Protein 3SNO (pdb70)

CATH classification: 3.30.470.10 (+1 more: 3.20.10.10)

Radius of gyration: 19.48 Å; Cα contacts (8 Å, |Δi|>4): 514; chains: 1; bounding box: 46×49×43 Å

Nearest PDB structures (foldseek):
  3sno-assembly1_A-2  TM=1.004E+00  e=2.080E-54  Corynebacterium glutamicum ATCC 13032
  6q1r-assembly2_C  TM=9.146E-01  e=1.295E-23  Mycobacterium tuberculosis H37Rv
  6q1s-assembly1_A  TM=9.094E-01  e=4.886E-23  Mycobacterium tuberculosis H37Rv
  6q1q-assembly1_B  TM=9.130E-01  e=1.008E-22  Mycobacterium tuberculosis H37Rv
  6q1q-assembly1_A  TM=9.086E-01  e=1.363E-22  Mycobacterium tuberculosis H37Rv

Structure (mmCIF, N/CA/C/O backbone):
data_3SNO
#
_entry.id   3SNO
#
_cell.length_a   139.899
_cell.length_b   52.586
_cell.length_c   37.350
_cell.angle_alpha   90.000
_cell.angle_beta   98.920
_cell.angle_gamma   90.000
#
_symmetry.space_group_name_H-M   'C 1 2 1'
#
loop_
_entity.id
_entity.type
_entity.pdbx_description
1 polymer 'Hypothetical aminotransferase'
2 non-polymer 1,2-ETHANEDIOL
3 water water
#
loop_
_atom_site.group_PDB
_atom_site.id
_atom_site.type_symbol
_atom_site.label_atom_id
_atom_site.label_alt_id
_atom_site.label_comp_id
_atom_site.label_asym_id
_atom_site.label_entity_id
_atom_site.label_seq_id
_atom_site.pdbx_PDB_ins_code
_atom_site.Cartn_x
_atom_site.Cartn_y
_atom_site.Cartn_z
_atom_site.occupancy
_atom_site.B_iso_or_equiv
_atom_site.auth_seq_id
_atom_site.auth_comp_id
_atom_site.auth_asym_id
_atom_site.auth_atom_id
_atom_site.pdbx_PDB_model_num
ATOM 1 N N . ALA A 1 11 ? 53.798 53.618 -17.690 1.00 66.71 10 ALA A N 1
ATOM 2 C CA . ALA A 1 11 ? 54.429 52.865 -16.609 1.00 65.03 10 ALA A CA 1
ATOM 3 C C . ALA A 1 11 ? 54.077 53.477 -15.231 1.00 66.78 10 ALA A C 1
ATOM 4 O O . ALA A 1 11 ? 54.486 54.609 -14.945 1.00 67.46 10 ALA A O 1
ATOM 6 N N . PRO A 1 12 ? 53.302 52.754 -14.380 1.00 60.23 11 PRO A N 1
ATOM 7 C CA . PRO A 1 12 ? 52.928 53.309 -13.058 1.00 58.15 11 PRO A CA 1
ATOM 8 C C . PRO A 1 12 ? 54.119 53.487 -12.115 1.00 55.78 11 PRO A C 1
ATOM 9 O O . PRO A 1 12 ? 55.097 52.751 -12.230 1.00 55.68 11 PRO A O 1
ATOM 13 N N . THR A 1 13 ? 54.042 54.471 -11.197 1.00 47.49 12 THR A N 1
ATOM 14 C CA . THR A 1 13 ? 55.108 54.727 -10.226 1.00 44.68 12 THR A CA 1
ATOM 15 C C . THR A 1 13 ? 54.936 53.753 -9.032 1.00 40.26 12 THR A C 1
ATOM 16 O O . THR A 1 13 ? 53.860 53.711 -8.429 1.00 37.04 12 THR A O 1
ATOM 20 N N . PRO A 1 14 ? 55.972 52.981 -8.658 1.00 34.28 13 PRO A N 1
ATOM 21 C CA . PRO A 1 14 ? 55.821 52.099 -7.489 1.00 31.45 13 PRO A CA 1
ATOM 22 C C . PRO A 1 14 ? 55.581 52.883 -6.207 1.00 30.50 13 PRO A C 1
ATOM 23 O O . PRO A 1 14 ? 56.044 54.018 -6.055 1.00 29.69 13 PRO A O 1
ATOM 27 N N . VAL A 1 15 ? 54.839 52.280 -5.277 1.00 23.01 14 VAL A N 1
ATOM 28 C CA . VAL A 1 15 ? 54.625 52.935 -4.008 1.00 21.10 14 VAL A CA 1
ATOM 29 C C . VAL A 1 15 ? 55.452 52.171 -2.987 1.00 24.26 14 VAL A C 1
ATOM 30 O O . VAL A 1 15 ? 55.351 50.940 -2.917 1.00 22.06 14 VAL A O 1
ATOM 34 N N . ILE A 1 16 ? 56.304 52.879 -2.240 1.00 23.08 15 ILE A N 1
ATOM 35 C CA . ILE A 1 16 ? 57.153 52.223 -1.249 1.00 22.66 15 ILE A CA 1
ATOM 36 C C . ILE A 1 16 ? 56.972 52.868 0.107 1.00 26.65 15 ILE A C 1
ATOM 37 O O . ILE A 1 16 ? 57.057 54.095 0.231 1.00 26.69 15 ILE A O 1
ATOM 42 N N . LEU A 1 17 ? 56.738 52.037 1.133 1.00 21.49 16 LEU A N 1
ATOM 43 C CA A LEU A 1 17 ? 56.622 52.527 2.495 0.50 21.47 16 LEU A CA 1
ATOM 44 C CA B LEU A 1 17 ? 56.599 52.509 2.507 0.50 21.69 16 LEU A CA 1
ATOM 45 C C . LEU A 1 17 ? 57.581 51.807 3.414 1.00 25.49 16 LEU A C 1
ATOM 46 O O . LEU A 1 17 ? 57.741 50.588 3.307 1.00 25.19 16 LEU A O 1
ATOM 55 N N . ILE A 1 18 ? 58.191 52.557 4.338 1.00 22.90 17 ILE A N 1
ATOM 56 C CA . ILE A 1 18 ? 59.091 51.987 5.345 1.00 22.98 17 ILE A CA 1
ATOM 57 C C . ILE A 1 18 ? 58.244 51.730 6.560 1.00 26.18 17 ILE A C 1
ATOM 58 O O . ILE A 1 18 ? 57.483 52.601 6.976 1.00 25.78 17 ILE A O 1
ATOM 63 N N . VAL A 1 19 ? 58.338 50.518 7.112 1.00 23.24 18 VAL A N 1
ATOM 64 C CA . VAL A 1 19 ? 57.578 50.119 8.290 1.00 23.82 18 VAL A CA 1
ATOM 65 C C . VAL A 1 19 ? 58.569 49.904 9.408 1.00 30.20 18 VAL A C 1
ATOM 66 O O . VAL A 1 19 ? 59.229 48.847 9.435 1.00 30.08 18 VAL A O 1
ATOM 70 N N . GLU A 1 20 ? 58.667 50.871 10.340 1.00 28.89 19 GLU A N 1
ATOM 71 C CA . GLU A 1 20 ? 59.605 50.714 11.450 1.00 29.80 19 GLU A CA 1
ATOM 72 C C . GLU A 1 20 ? 59.140 49.638 12.452 1.00 31.62 19 GLU A C 1
ATOM 73 O O . GLU A 1 20 ? 57.938 49.528 12.734 1.00 30.48 19 GLU A O 1
ATOM 79 N N . PRO A 1 21 ? 60.087 48.855 13.017 1.00 28.19 20 PRO A N 1
ATOM 80 C CA . PRO A 1 21 ? 59.696 47.828 13.996 1.00 28.90 20 PRO A CA 1
ATOM 81 C C . PRO A 1 21 ? 59.330 48.455 15.342 1.00 34.86 20 PRO A C 1
ATOM 82 O O . PRO A 1 21 ? 59.546 49.658 15.526 1.00 34.91 20 PRO A O 1
ATOM 86 N N . TYR A 1 22 ? 58.796 47.636 16.273 1.00 32.76 21 TYR A N 1
ATOM 87 C CA . TYR A 1 22 ? 58.451 48.001 17.657 1.00 34.61 21 TYR A CA 1
ATOM 88 C C . TYR A 1 22 ? 57.519 49.233 17.739 1.00 41.74 21 TYR A C 1
ATOM 89 O O . TYR A 1 22 ? 57.686 50.092 18.612 1.00 42.33 21 TYR A O 1
ATOM 98 N N . GLY A 1 23 ? 56.545 49.292 16.834 1.00 40.26 22 GLY A N 1
ATOM 99 C CA . GLY A 1 23 ? 55.547 50.359 16.795 1.00 41.38 22 GLY A CA 1
ATOM 100 C C . GLY A 1 23 ? 56.044 51.717 16.344 1.00 45.97 22 GLY A C 1
ATOM 101 O O . GLY A 1 23 ? 55.424 52.735 16.659 1.00 46.96 22 GLY A O 1
ATOM 102 N N . GLY A 1 24 ? 57.143 51.733 15.591 1.00 41.21 23 GLY A N 1
ATOM 103 C CA . GLY A 1 24 ? 57.728 52.956 15.056 1.00 40.72 23 GLY A CA 1
ATOM 104 C C . GLY A 1 24 ? 56.914 53.602 13.945 1.00 43.26 23 GLY A C 1
ATOM 105 O O . GLY A 1 24 ? 55.755 53.240 13.705 1.00 42.00 23 GLY A O 1
ATOM 106 N N . SER A 1 25 ? 57.540 54.552 13.241 1.00 40.00 24 SER A N 1
ATOM 107 C CA . SER A 1 25 ? 56.911 55.330 12.172 1.00 38.88 24 SER A CA 1
ATOM 108 C C . SER A 1 25 ? 56.707 54.555 10.871 1.00 37.89 24 SER A C 1
ATOM 109 O O . SER A 1 25 ? 57.452 53.623 10.560 1.00 36.64 24 SER A O 1
ATOM 112 N N . ILE A 1 26 ? 55.710 54.992 10.098 1.00 31.76 25 ILE A N 1
ATOM 113 C CA . ILE A 1 26 ? 55.437 54.520 8.749 1.00 29.45 25 ILE A CA 1
ATOM 114 C C . ILE A 1 26 ? 55.777 55.713 7.877 1.00 34.71 25 ILE A C 1
ATOM 115 O O . ILE A 1 26 ? 55.160 56.773 8.047 1.00 35.72 25 ILE A O 1
ATOM 120 N N . ARG A 1 27 ? 56.775 55.556 6.986 1.00 32.48 26 ARG A N 1
ATOM 121 C CA A ARG A 1 27 ? 57.264 56.652 6.137 0.50 32.86 26 ARG A CA 1
ATOM 122 C CA B ARG A 1 27 ? 57.285 56.645 6.141 0.50 32.90 26 ARG A CA 1
ATOM 123 C C . ARG A 1 27 ? 57.207 56.298 4.669 1.00 35.35 26 ARG A C 1
ATOM 124 O O . ARG A 1 27 ? 57.446 55.152 4.305 1.00 33.28 26 ARG A O 1
ATOM 139 N N . GLN A 1 28 ? 56.921 57.296 3.818 1.00 33.20 27 GLN A N 1
ATOM 140 C CA . GLN A 1 28 ? 56.904 57.085 2.371 1.00 33.00 27 GLN A CA 1
ATOM 141 C C . GLN A 1 28 ? 58.358 57.143 1.906 1.00 33.72 27 GLN A C 1
ATOM 142 O O . GLN A 1 28 ? 59.137 57.917 2.447 1.00 34.36 27 GLN A O 1
ATOM 148 N N . GLN A 1 29 ? 58.737 56.287 0.965 1.00 27.92 28 GLN A N 1
ATOM 149 C CA . GLN A 1 29 ? 60.075 56.236 0.379 1.00 26.54 28 GLN A CA 1
ATOM 150 C C . GLN A 1 29 ? 59.994 56.649 -1.073 1.00 31.51 28 GLN A C 1
ATOM 151 O O . GLN A 1 29 ? 59.182 56.100 -1.824 1.00 30.41 28 GLN A O 1
ATOM 157 N N . ASN A 1 30 ? 60.909 57.538 -1.494 1.00 29.40 29 ASN A N 1
ATOM 158 C CA . ASN A 1 30 ? 60.980 57.924 -2.898 1.00 30.21 29 ASN A CA 1
ATOM 159 C C . ASN A 1 30 ? 61.609 56.740 -3.662 1.00 32.01 29 ASN A C 1
ATOM 160 O O . ASN A 1 30 ? 62.733 56.367 -3.307 1.00 30.26 29 ASN A O 1
ATOM 165 N N . PRO A 1 31 ? 60.932 56.124 -4.674 1.00 30.88 30 PRO A N 1
ATOM 166 C CA . PRO A 1 31 ? 61.536 54.962 -5.367 1.00 30.63 30 PRO A CA 1
ATOM 167 C C . PRO A 1 31 ? 62.819 55.304 -6.135 1.00 33.62 30 PRO A C 1
ATOM 168 O O . PRO A 1 31 ? 63.608 54.394 -6.420 1.00 33.72 30 PRO A O 1
ATOM 172 N N . ASN A 1 32 ? 63.035 56.595 -6.433 1.00 31.14 31 ASN A N 1
ATOM 173 C CA . ASN A 1 32 ? 64.203 57.089 -7.183 1.00 32.67 31 ASN A CA 1
ATOM 174 C C . ASN A 1 32 ? 65.386 57.472 -6.283 1.00 33.96 31 ASN A C 1
ATOM 175 O O . ASN A 1 32 ? 66.393 57.988 -6.785 1.00 33.64 31 ASN A O 1
ATOM 180 N N . LEU A 1 33 ? 65.260 57.259 -4.966 1.00 30.26 32 LEU A N 1
ATOM 181 C CA . LEU A 1 33 ? 66.360 57.512 -4.024 1.00 30.04 32 LEU A CA 1
ATOM 182 C C . LEU A 1 33 ? 66.771 56.209 -3.335 1.00 28.57 32 LEU A C 1
ATOM 183 O O . LEU A 1 33 ? 65.928 55.318 -3.168 1.00 26.26 32 LEU A O 1
ATOM 188 N N . PRO A 1 34 ? 68.053 56.044 -2.943 1.00 25.04 33 PRO A N 1
ATOM 189 C CA . PRO A 1 34 ? 68.443 54.799 -2.257 1.00 23.75 33 PRO A CA 1
ATOM 190 C C . PRO A 1 34 ? 67.740 54.697 -0.903 1.00 25.97 33 PRO A C 1
ATOM 191 O O . PRO A 1 34 ? 67.379 55.712 -0.310 1.00 26.90 33 PRO A O 1
ATOM 203 N N . VAL A 1 36 ? 68.392 51.357 1.344 1.00 20.25 35 VAL A N 1
ATOM 204 C CA . VAL A 1 36 ? 69.015 50.396 2.263 1.00 20.91 35 VAL A CA 1
ATOM 205 C C . VAL A 1 36 ? 70.488 50.726 2.500 1.00 24.44 35 VAL A C 1
ATOM 206 O O . VAL A 1 36 ? 71.228 51.053 1.571 1.00 22.93 35 VAL A O 1
ATOM 210 N N . PHE A 1 37 ? 70.916 50.630 3.783 1.00 22.19 36 PHE A N 1
ATOM 211 C CA . PHE A 1 37 ? 72.291 50.933 4.155 1.00 23.90 36 PHE A CA 1
ATOM 212 C C . PHE A 1 37 ? 73.251 49.741 3.954 1.00 24.76 36 PHE A C 1
ATOM 213 O O . PHE A 1 37 ? 72.833 48.589 3.974 1.00 23.58 36 PHE A O 1
ATOM 221 N N . TRP A 1 38 ? 74.557 50.037 3.796 1.00 24.53 37 TRP A N 1
ATOM 222 C CA . TRP A 1 38 ? 75.579 49.033 3.522 1.00 25.27 37 TRP A CA 1
ATOM 223 C C . TRP A 1 38 ? 75.595 47.866 4.530 1.00 27.83 37 TRP A C 1
ATOM 224 O O . TRP A 1 38 ? 75.961 46.736 4.166 1.00 27.57 37 TRP A O 1
ATOM 235 N N . ASP A 1 39 ? 75.285 48.148 5.817 1.00 24.29 38 ASP A N 1
ATOM 236 C CA . ASP A 1 39 ? 75.396 47.112 6.846 1.00 25.61 38 ASP A CA 1
ATOM 237 C C . ASP A 1 39 ? 74.081 46.415 7.192 1.00 27.61 38 ASP A C 1
ATOM 238 O O . ASP A 1 39 ? 74.011 45.724 8.224 1.00 27.61 38 ASP A O 1
ATOM 243 N N . ASP A 1 40 ? 73.060 46.528 6.316 1.00 22.35 39 ASP A N 1
ATOM 244 C CA . ASP A 1 40 ? 71.793 45.859 6.551 1.00 21.51 39 ASP A CA 1
ATOM 245 C C . ASP A 1 40 ? 71.959 44.354 6.311 1.00 27.39 39 ASP A C 1
ATOM 246 O O . ASP A 1 40 ? 72.636 43.957 5.359 1.00 27.43 39 ASP A O 1
ATOM 251 N N . ALA A 1 41 ? 71.338 43.530 7.156 1.00 25.70 40 ALA A N 1
ATOM 252 C CA . ALA A 1 41 ? 71.335 42.076 7.019 1.00 27.55 40 ALA A CA 1
ATOM 253 C C . ALA A 1 41 ? 70.854 41.672 5.597 1.00 32.10 40 ALA A C 1
ATOM 254 O O . ALA A 1 41 ? 71.305 40.656 5.069 1.00 32.92 40 ALA A O 1
ATOM 256 N N . ALA A 1 42 ? 70.001 42.509 4.957 1.00 28.40 41 ALA A N 1
ATOM 257 C CA . ALA A 1 42 ? 69.516 42.220 3.599 1.00 28.91 41 ALA A CA 1
ATOM 258 C C . ALA A 1 42 ? 70.655 42.187 2.552 1.00 33.98 41 ALA A C 1
ATOM 259 O O . ALA A 1 42 ? 70.518 41.506 1.539 1.00 37.43 41 ALA A O 1
ATOM 261 N N . LEU A 1 43 ? 71.770 42.853 2.823 1.00 29.76 42 LEU A N 1
ATOM 262 C CA . LEU A 1 43 ? 72.940 42.967 1.936 1.00 30.52 42 LEU A CA 1
ATOM 263 C C . LEU A 1 43 ? 74.143 42.164 2.366 1.00 38.95 42 LEU A C 1
ATOM 264 O O . LEU A 1 43 ? 75.081 41.996 1.572 1.00 40.10 42 LEU A O 1
ATOM 269 N N . THR A 1 44 ? 74.174 41.743 3.635 1.00 35.14 43 THR A N 1
ATOM 270 C CA . THR A 1 44 ? 75.335 41.065 4.198 1.00 35.96 43 THR A CA 1
ATOM 271 C C . THR A 1 44 ? 75.085 39.582 4.504 1.00 43.03 43 THR A C 1
ATOM 272 O O . THR A 1 44 ? 75.705 39.039 5.423 1.00 43.67 43 THR A O 1
ATOM 276 N N . ARG A 1 45 ? 74.185 38.929 3.742 1.00 42.22 44 ARG A N 1
ATOM 277 C CA . ARG A 1 45 ? 73.832 37.507 3.867 1.00 43.21 44 ARG A CA 1
ATOM 278 C C . ARG A 1 45 ? 73.237 37.200 5.266 1.00 46.50 44 ARG A C 1
ATOM 279 O O . ARG A 1 45 ? 73.401 36.100 5.799 1.00 47.87 44 ARG A O 1
ATOM 287 N N . GLY A 1 46 ? 72.506 38.169 5.812 1.00 40.66 45 GLY A N 1
ATOM 288 C CA . GLY A 1 46 ? 71.805 38.025 7.081 1.00 39.65 45 GLY A CA 1
ATOM 289 C C . GLY A 1 46 ? 70.361 37.576 6.907 1.00 40.23 45 GLY A C 1
ATOM 290 O O . GLY A 1 46 ? 69.877 37.350 5.784 1.00 39.02 45 GLY A O 1
ATOM 291 N N . ASP A 1 47 ? 69.652 37.438 8.026 1.00 34.49 46 ASP A N 1
ATOM 292 C CA . ASP A 1 47 ? 68.274 36.963 7.988 1.00 33.31 46 ASP A CA 1
ATOM 293 C C . ASP A 1 47 ? 67.284 38.010 7.468 1.00 32.52 46 ASP A C 1
ATOM 294 O O . ASP A 1 47 ? 67.345 39.180 7.846 1.00 29.82 46 ASP A O 1
ATOM 299 N N . GLY A 1 48 ? 66.433 37.558 6.555 1.00 28.85 47 GLY A N 1
ATOM 300 C CA . GLY A 1 48 ? 65.342 38.329 5.961 1.00 26.81 47 GLY A CA 1
ATOM 301 C C . GLY A 1 48 ? 64.194 37.441 5.523 1.00 27.86 47 GLY A C 1
ATOM 302 O O . GLY A 1 48 ? 64.391 36.267 5.207 1.00 28.31 47 GLY A O 1
ATOM 303 N N . ILE A 1 49 ? 62.968 37.975 5.548 1.00 22.64 48 ILE A N 1
ATOM 304 C CA . ILE A 1 49 ? 61.779 37.236 5.123 1.00 21.66 48 ILE A CA 1
ATOM 305 C C . ILE A 1 49 ? 60.950 38.132 4.198 1.00 25.23 48 ILE A C 1
ATOM 306 O O . ILE A 1 49 ? 61.132 39.354 4.167 1.00 22.51 48 ILE A O 1
ATOM 311 N N . PHE A 1 50 ? 60.017 37.517 3.468 1.00 22.92 49 PHE A N 1
ATOM 312 C CA . PHE A 1 50 ? 59.121 38.289 2.631 1.00 24.18 49 PHE A CA 1
ATOM 313 C C . PHE A 1 50 ? 57.786 37.580 2.547 1.00 23.20 49 PHE A C 1
ATOM 314 O O . PHE A 1 50 ? 57.697 36.367 2.757 1.00 22.91 49 PHE A O 1
ATOM 322 N N . GLU A 1 51 ? 56.763 38.349 2.226 1.00 19.87 50 GLU A N 1
ATOM 323 C CA . GLU A 1 51 ? 55.405 37.833 2.008 1.00 19.93 50 GLU A CA 1
ATOM 324 C C . GLU A 1 51 ? 54.801 38.666 0.884 1.00 21.54 50 GLU A C 1
ATOM 325 O O . GLU A 1 51 ? 54.938 39.887 0.909 1.00 21.70 50 GLU A O 1
ATOM 331 N N . THR A 1 52 ? 54.199 38.011 -0.132 1.00 18.76 51 THR A N 1
ATOM 332 C CA . THR A 1 52 ? 53.637 38.733 -1.281 1.00 17.83 51 THR A CA 1
ATOM 333 C C . THR A 1 52 ? 52.100 38.561 -1.330 1.00 22.71 51 THR A C 1
ATOM 334 O O . THR A 1 52 ? 51.565 37.445 -1.155 1.00 23.02 51 THR A O 1
ATOM 338 N N . LEU A 1 53 ? 51.411 39.694 -1.523 1.00 20.32 52 LEU A N 1
ATOM 339 C CA . LEU A 1 53 ? 49.943 39.781 -1.487 1.00 20.62 52 LEU A CA 1
ATOM 340 C C . LEU A 1 53 ? 49.435 40.429 -2.753 1.00 23.08 52 LEU A C 1
ATOM 341 O O . LEU A 1 53 ? 50.090 41.342 -3.308 1.00 20.74 52 LEU A O 1
ATOM 346 N N . LEU A 1 54 ? 48.210 40.043 -3.149 1.00 18.21 53 LEU A N 1
ATOM 347 C CA . LEU A 1 54 ? 47.521 40.693 -4.258 1.00 18.73 53 LEU A CA 1
ATOM 348 C C . LEU A 1 54 ? 46.723 41.878 -3.726 1.00 21.59 53 LEU A C 1
ATOM 349 O O . LEU A 1 54 ? 46.100 41.789 -2.667 1.00 21.94 53 LEU A O 1
ATOM 354 N N . ILE A 1 55 ? 46.726 42.961 -4.492 1.00 18.68 54 ILE A N 1
ATOM 355 C CA A ILE A 1 55 ? 45.961 44.179 -4.227 0.50 19.70 54 ILE A CA 1
ATOM 356 C CA B ILE A 1 55 ? 45.930 44.152 -4.199 0.50 18.65 54 ILE A CA 1
ATOM 357 C C . ILE A 1 55 ? 44.894 44.304 -5.285 1.00 24.39 54 ILE A C 1
ATOM 358 O O . ILE A 1 55 ? 45.225 44.289 -6.478 1.00 22.58 54 ILE A O 1
ATOM 367 N N . ARG A 1 56 ? 43.623 44.465 -4.863 1.00 21.67 55 ARG A N 1
ATOM 368 C CA . ARG A 1 56 ? 42.560 44.660 -5.839 1.00 23.63 55 ARG A CA 1
ATOM 369 C C . ARG A 1 56 ? 41.471 45.507 -5.213 1.00 27.52 55 ARG A C 1
ATOM 370 O O . ARG A 1 56 ? 41.176 45.315 -4.036 1.00 26.34 55 ARG A O 1
ATOM 378 N N . ASP A 1 57 ? 40.921 46.462 -5.994 1.00 27.62 56 ASP A N 1
ATOM 379 C CA A ASP A 1 57 ? 39.759 47.259 -5.594 0.50 28.68 56 ASP A CA 1
ATOM 380 C CA B ASP A 1 57 ? 39.790 47.308 -5.626 0.50 28.43 56 ASP A CA 1
ATOM 381 C C . ASP A 1 57 ? 39.834 47.781 -4.138 1.00 30.45 56 ASP A C 1
ATOM 382 O O . ASP A 1 57 ? 38.917 47.529 -3.337 1.00 30.17 56 ASP A O 1
ATOM 391 N N . GLY A 1 58 ? 40.904 48.482 -3.802 1.00 24.44 57 GLY A N 1
ATOM 392 C CA . GLY A 1 58 ? 41.110 49.100 -2.493 1.00 23.96 57 GLY A CA 1
ATOM 393 C C . GLY A 1 58 ? 41.476 48.251 -1.299 1.00 25.04 57 GLY A C 1
ATOM 394 O O . GLY A 1 58 ? 41.500 48.777 -0.185 1.00 25.56 57 GLY A O 1
ATOM 395 N N . HIS A 1 59 ? 41.867 46.988 -1.505 1.00 21.91 58 HIS A N 1
ATOM 396 C CA . HIS A 1 59 ? 42.269 46.136 -0.374 1.00 20.67 58 HIS A CA 1
ATOM 397 C C . HIS A 1 59 ? 43.343 45.129 -0.727 1.00 23.95 58 HIS A C 1
ATOM 398 O O . HIS A 1 59 ? 43.490 44.759 -1.893 1.00 22.94 58 HIS A O 1
ATOM 405 N N . ALA A 1 60 ? 44.019 44.645 0.307 1.00 21.83 59 ALA A N 1
ATOM 406 C CA . ALA A 1 60 ? 44.978 43.544 0.228 1.00 22.30 59 ALA A CA 1
ATOM 407 C C . ALA A 1 60 ? 44.164 42.257 0.346 1.00 26.53 59 ALA A C 1
ATOM 408 O O . ALA A 1 60 ? 43.346 42.151 1.252 1.00 28.69 59 ALA A O 1
ATOM 410 N N . CYS A 1 61 ? 44.335 41.304 -0.577 1.00 21.82 60 CYS A N 1
ATOM 411 C CA . CYS A 1 61 ? 43.586 40.040 -0.562 1.00 20.96 60 CYS A CA 1
ATOM 412 C C . CYS A 1 61 ? 44.168 38.993 0.383 1.00 21.54 60 CYS A C 1
ATOM 413 O O . CYS A 1 61 ? 45.387 38.827 0.453 1.00 19.16 60 CYS A O 1
ATOM 416 N N . ASN A 1 62 ? 43.263 38.229 1.078 1.00 21.64 61 ASN A N 1
ATOM 417 C CA . ASN A 1 62 ? 43.668 37.114 1.968 1.00 21.27 61 ASN A CA 1
ATOM 418 C C . ASN A 1 62 ? 44.723 37.601 2.986 1.00 22.77 61 ASN A C 1
ATOM 419 O O . ASN A 1 62 ? 45.680 36.875 3.278 1.00 21.92 61 ASN A O 1
ATOM 424 N N . VAL A 1 63 ? 44.553 38.846 3.473 1.00 22.72 62 VAL A N 1
ATOM 425 C CA A VAL A 1 63 ? 45.545 39.514 4.323 0.50 20.55 62 VAL A CA 1
ATOM 426 C CA B VAL A 1 63 ? 45.533 39.515 4.371 0.50 22.63 62 VAL A CA 1
ATOM 427 C C . VAL A 1 63 ? 45.769 38.746 5.649 1.00 26.25 62 VAL A C 1
ATOM 428 O O . VAL A 1 63 ? 46.922 38.639 6.078 1.00 23.59 62 VAL A O 1
ATOM 435 N N . ARG A 1 64 ? 44.693 38.228 6.279 1.00 24.51 63 ARG A N 1
ATOM 436 C CA . ARG A 1 64 ? 44.885 37.513 7.540 1.00 24.63 63 ARG A CA 1
ATOM 437 C C . ARG A 1 64 ? 45.815 36.315 7.362 1.00 26.64 63 ARG A C 1
ATOM 438 O O . ARG A 1 64 ? 46.743 36.182 8.150 1.00 25.42 63 ARG A O 1
ATOM 446 N N . ARG A 1 65 ? 45.616 35.473 6.326 1.00 22.07 64 ARG A N 1
ATOM 447 C CA . ARG A 1 65 ? 46.472 34.296 6.138 1.00 20.88 64 ARG A CA 1
ATOM 448 C C . ARG A 1 65 ? 47.903 34.720 5.795 1.00 23.01 64 ARG A C 1
ATOM 449 O O . ARG A 1 65 ? 48.848 34.098 6.271 1.00 22.48 64 ARG A O 1
ATOM 457 N N . HIS A 1 66 ? 48.060 35.781 4.983 1.00 20.96 65 HIS A N 1
ATOM 458 C CA . HIS A 1 66 ? 49.414 36.291 4.646 1.00 19.79 65 HIS A CA 1
ATOM 459 C C . HIS A 1 66 ? 50.110 36.811 5.914 1.00 22.89 65 HIS A C 1
ATOM 460 O O . HIS A 1 66 ? 51.293 36.545 6.122 1.00 21.39 65 HIS A O 1
ATOM 467 N N . GLY A 1 67 ? 49.355 37.504 6.758 1.00 21.75 66 GLY A N 1
ATOM 468 C CA . GLY A 1 67 ? 49.834 38.007 8.042 1.00 22.13 66 GLY A CA 1
ATOM 469 C C . GLY A 1 67 ? 50.363 36.909 8.947 1.00 24.79 66 GLY A C 1
ATOM 470 O O . GLY A 1 67 ? 51.456 37.036 9.518 1.00 24.74 66 GLY A O 1
ATOM 471 N N . GLU A 1 68 ? 49.581 35.805 9.078 1.00 23.55 67 GLU A N 1
ATOM 472 C CA A GLU A 1 68 ? 49.955 34.620 9.872 0.50 23.06 67 GLU A CA 1
ATOM 473 C CA B GLU A 1 68 ? 49.999 34.678 9.913 0.50 23.82 67 GLU A CA 1
ATOM 474 C C . GLU A 1 68 ? 51.247 34.012 9.348 1.00 26.59 67 GLU A C 1
ATOM 475 O O . GLU A 1 68 ? 52.140 33.656 10.122 1.00 25.53 67 GLU A O 1
ATOM 486 N N . ARG A 1 69 ? 51.346 33.865 8.012 1.00 22.49 68 ARG A N 1
ATOM 487 C CA . ARG A 1 69 ? 52.542 33.263 7.411 1.00 22.73 68 ARG A CA 1
ATOM 488 C C . ARG A 1 69 ? 53.792 34.142 7.617 1.00 25.07 68 ARG A C 1
ATOM 489 O O . ARG A 1 69 ? 54.890 33.632 7.889 1.00 25.49 68 ARG A O 1
ATOM 497 N N . PHE A 1 70 ? 53.627 35.468 7.488 1.00 21.32 69 PHE A N 1
ATOM 498 C CA . PHE A 1 70 ? 54.739 36.419 7.684 1.00 20.74 69 PHE A CA 1
ATOM 499 C C . PHE A 1 70 ? 55.242 36.287 9.145 1.00 23.04 69 PHE A C 1
ATOM 500 O O . PHE A 1 70 ? 56.450 36.232 9.367 1.00 22.66 69 PHE A O 1
ATOM 508 N N . LYS A 1 71 ? 54.311 36.184 10.120 1.00 22.87 70 LYS A N 1
ATOM 509 C CA A LYS A 1 71 ? 54.699 36.009 11.529 0.50 23.79 70 LYS A CA 1
ATOM 510 C CA B LYS A 1 71 ? 54.681 35.988 11.536 0.50 24.07 70 LYS A CA 1
ATOM 511 C C . LYS A 1 71 ? 55.440 34.685 11.730 1.00 27.91 70 LYS A C 1
ATOM 512 O O . LYS A 1 71 ? 56.407 34.650 12.473 1.00 27.50 70 LYS A O 1
ATOM 523 N N . ALA A 1 72 ? 54.968 33.585 11.082 1.00 24.34 71 ALA A N 1
ATOM 524 C CA . ALA A 1 72 ? 55.599 32.256 11.182 1.00 24.71 71 ALA A CA 1
ATOM 525 C C . ALA A 1 72 ? 57.015 32.294 10.603 1.00 27.13 71 ALA A C 1
ATOM 526 O O . ALA A 1 72 ? 57.924 31.699 11.169 1.00 28.38 71 ALA A O 1
ATOM 528 N N . SER A 1 73 ? 57.207 33.022 9.475 1.00 24.33 72 SER A N 1
ATOM 529 C CA . SER A 1 73 ? 58.519 33.163 8.844 1.00 25.41 72 SER A CA 1
ATOM 530 C C . SER A 1 73 ? 59.483 33.903 9.775 1.00 28.81 72 SER A C 1
ATOM 531 O O . SER A 1 73 ? 60.642 33.496 9.926 1.00 28.67 72 SER A O 1
ATOM 534 N N . ALA A 1 74 ? 58.991 34.979 10.424 1.00 23.38 73 ALA A N 1
ATOM 535 C CA . ALA A 1 74 ? 59.797 35.764 11.353 1.00 24.63 73 ALA A CA 1
ATOM 536 C C . ALA A 1 74 ? 60.204 34.919 12.581 1.00 28.42 73 ALA A C 1
ATOM 537 O O . ALA A 1 74 ? 61.371 34.956 12.994 1.00 27.75 73 ALA A O 1
ATOM 539 N N . ALA A 1 75 ? 59.269 34.081 13.084 1.00 26.06 74 ALA A N 1
ATOM 540 C CA . ALA A 1 75 ? 59.564 33.234 14.242 1.00 27.84 74 ALA A CA 1
ATOM 541 C C . ALA A 1 75 ? 60.616 32.190 13.899 1.00 32.98 74 ALA A C 1
ATOM 542 O O . ALA A 1 75 ? 61.509 31.964 14.707 1.00 33.18 74 ALA A O 1
ATOM 544 N N . LEU A 1 76 ? 60.542 31.608 12.673 1.00 30.17 75 LEU A N 1
ATOM 545 C CA . LEU A 1 76 ? 61.504 30.590 12.212 1.00 33.23 75 LEU A CA 1
ATOM 546 C C . LEU A 1 76 ? 62.946 31.127 12.211 1.00 36.95 75 LEU A C 1
ATOM 547 O O . LEU A 1 76 ? 63.854 30.429 12.666 1.00 37.19 75 LEU A O 1
ATOM 552 N N . LEU A 1 77 ? 63.142 32.377 11.758 1.00 33.82 76 LEU A N 1
ATOM 553 C CA . LEU A 1 77 ? 64.476 32.978 11.673 1.00 34.70 76 LEU A CA 1
ATOM 554 C C . LEU A 1 77 ? 64.891 33.729 12.934 1.00 37.19 76 LEU A C 1
ATOM 555 O O . LEU A 1 77 ? 65.999 34.269 12.983 1.00 38.38 76 LEU A O 1
ATOM 560 N N . GLY A 1 78 ? 64.018 33.764 13.941 1.00 31.50 77 GLY A N 1
ATOM 561 C CA . GLY A 1 78 ? 64.340 34.474 15.172 1.00 32.44 77 GLY A CA 1
ATOM 562 C C . GLY A 1 78 ? 64.360 35.980 14.987 1.00 34.17 77 GLY A C 1
ATOM 563 O O . GLY A 1 78 ? 65.138 36.675 15.642 1.00 35.45 77 GLY A O 1
ATOM 564 N N . LEU A 1 79 ? 63.531 36.486 14.062 1.00 29.43 78 LEU A N 1
ATOM 565 C CA . LEU A 1 79 ? 63.390 37.915 13.817 1.00 27.58 78 LEU A CA 1
ATOM 566 C C . LEU A 1 79 ? 62.339 38.491 14.789 1.00 31.61 78 LEU A C 1
ATOM 567 O O . LEU A 1 79 ? 61.465 37.748 15.253 1.00 32.44 78 LEU A O 1
ATOM 572 N N . PRO A 1 80 ? 62.402 39.800 15.097 1.00 29.35 79 PRO A N 1
ATOM 573 C CA . PRO A 1 80 ? 61.381 40.410 15.974 1.00 29.86 79 PRO A CA 1
ATOM 574 C C . PRO A 1 80 ? 59.986 40.209 15.399 1.00 31.74 79 PRO A C 1
ATOM 575 O O . PRO A 1 80 ? 59.768 40.371 14.184 1.00 28.87 79 PRO A O 1
ATOM 579 N N . GLU A 1 81 ? 59.059 39.778 16.250 1.00 30.27 80 GLU A N 1
ATOM 580 C CA . GLU A 1 81 ? 57.699 39.507 15.792 1.00 29.42 80 GLU A CA 1
ATOM 581 C C . GLU A 1 81 ? 57.074 40.737 15.094 1.00 30.78 80 GLU A C 1
ATOM 582 O O . GLU A 1 81 ? 56.970 41.784 15.723 1.00 30.19 80 GLU A O 1
ATOM 588 N N . PRO A 1 82 ? 56.678 40.637 13.801 1.00 27.26 81 PRO A N 1
ATOM 589 C CA . PRO A 1 82 ? 56.035 41.796 13.160 1.00 26.25 81 PRO A CA 1
ATOM 590 C C . PRO A 1 82 ? 54.701 42.131 13.805 1.00 29.20 81 PRO A C 1
ATOM 591 O O . PRO A 1 82 ? 53.901 41.232 14.111 1.00 30.15 81 PRO A O 1
ATOM 595 N N . ILE A 1 83 ? 54.455 43.439 14.007 1.00 25.13 82 ILE A N 1
ATOM 596 C CA . ILE A 1 83 ? 53.180 43.937 14.563 1.00 24.85 82 ILE A CA 1
ATOM 597 C C . ILE A 1 83 ? 52.253 44.082 13.363 1.00 27.77 82 ILE A C 1
ATOM 598 O O . ILE A 1 83 ? 52.412 45.007 12.568 1.00 26.96 82 ILE A O 1
ATOM 603 N N . LEU A 1 84 ? 51.352 43.106 13.177 1.00 26.30 83 LEU A N 1
ATOM 604 C CA . LEU A 1 84 ? 50.503 43.020 11.982 1.00 27.05 83 LEU A CA 1
ATOM 605 C C . LEU A 1 84 ? 49.616 44.239 11.772 1.00 30.10 83 LEU A C 1
ATOM 606 O O . LEU A 1 84 ? 49.413 44.634 10.618 1.00 28.07 83 LEU A O 1
ATOM 611 N N . GLU A 1 85 ? 49.159 44.887 12.857 1.00 30.51 84 GLU A N 1
ATOM 612 C CA . GLU A 1 85 ? 48.336 46.111 12.744 1.00 31.79 84 GLU A CA 1
ATOM 613 C C . GLU A 1 85 ? 49.115 47.187 11.990 1.00 33.03 84 GLU A C 1
ATOM 614 O O . GLU A 1 85 ? 48.539 47.842 11.127 1.00 31.98 84 GLU A O 1
ATOM 620 N N . ASP A 1 86 ? 50.439 47.317 12.263 1.00 27.60 85 ASP A N 1
ATOM 621 C CA . ASP A 1 86 ? 51.303 48.304 11.618 1.00 25.66 85 ASP A CA 1
ATOM 622 C C . ASP A 1 86 ? 51.533 47.946 10.161 1.00 27.35 85 ASP A C 1
ATOM 623 O O . ASP A 1 86 ? 51.401 48.805 9.306 1.00 28.45 85 ASP A O 1
ATOM 628 N N . TRP A 1 87 ? 51.824 46.661 9.866 1.00 23.63 86 TRP A N 1
ATOM 629 C CA . TRP A 1 87 ? 52.020 46.218 8.483 1.00 21.97 86 TRP A CA 1
ATOM 630 C C . TRP A 1 87 ? 50.745 46.392 7.643 1.00 23.68 86 TRP A C 1
ATOM 631 O O . TRP A 1 87 ? 50.836 46.852 6.479 1.00 24.33 86 TRP A O 1
ATOM 642 N N . GLU A 1 88 ? 49.574 46.043 8.216 1.00 22.59 87 GLU A N 1
ATOM 643 C CA . GLU A 1 88 ? 48.277 46.133 7.508 1.00 21.78 87 GLU A CA 1
ATOM 644 C C . GLU A 1 88 ? 47.868 47.614 7.306 1.00 25.01 87 GLU A C 1
ATOM 645 O O . GLU A 1 88 ? 47.390 47.971 6.217 1.00 24.15 87 GLU A O 1
ATOM 651 N N . LYS A 1 89 ? 48.126 48.462 8.310 1.00 24.97 88 LYS A N 1
ATOM 652 C CA A LYS A 1 89 ? 47.868 49.906 8.224 0.50 25.39 88 LYS A CA 1
ATOM 653 C CA B LYS A 1 89 ? 47.855 49.899 8.216 0.50 25.43 88 LYS A CA 1
ATOM 654 C C . LYS A 1 89 ? 48.757 50.518 7.134 1.00 26.60 88 LYS A C 1
ATOM 655 O O . LYS A 1 89 ? 48.266 51.266 6.298 1.00 25.26 88 LYS A O 1
ATOM 666 N N . ALA A 1 90 ? 50.072 50.174 7.115 1.00 23.67 89 ALA A N 1
ATOM 667 C CA . ALA A 1 90 ? 50.967 50.694 6.096 1.00 21.45 89 ALA A CA 1
ATOM 668 C C . ALA A 1 90 ? 50.542 50.200 4.722 1.00 24.26 89 ALA A C 1
ATOM 669 O O . ALA A 1 90 ? 50.519 50.978 3.781 1.00 24.33 89 ALA A O 1
ATOM 671 N N . THR A 1 91 ? 50.129 48.933 4.622 1.00 20.70 90 THR A N 1
ATOM 672 C CA . THR A 1 91 ? 49.671 48.392 3.332 1.00 20.76 90 THR A CA 1
ATOM 673 C C . THR A 1 91 ? 48.467 49.219 2.843 1.00 21.71 90 THR A C 1
ATOM 674 O O . THR A 1 91 ? 48.421 49.606 1.660 1.00 22.55 90 THR A O 1
ATOM 678 N N . GLN A 1 92 ? 47.495 49.452 3.747 1.00 20.37 91 GLN A N 1
ATOM 679 C CA . GLN A 1 92 ? 46.291 50.209 3.359 1.00 23.04 91 GLN A CA 1
ATOM 680 C C . GLN A 1 92 ? 46.661 51.650 2.925 1.00 26.26 91 GLN A C 1
ATOM 6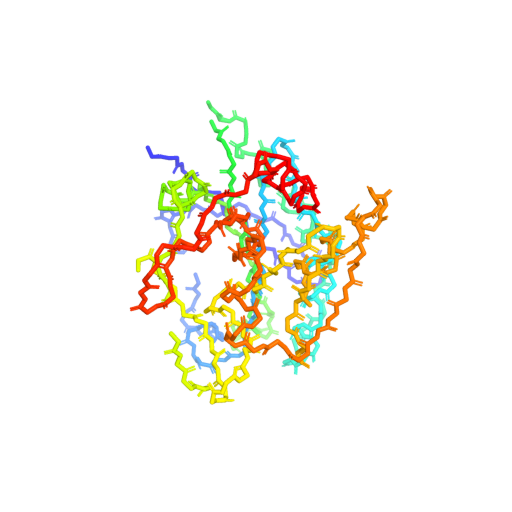81 O O . GLN A 1 92 ? 46.119 52.141 1.922 1.00 27.03 91 GLN A O 1
ATOM 695 N N . GLY A 1 94 ? 49.468 52.551 1.544 1.00 23.72 93 GLY A N 1
ATOM 696 C CA . GLY A 1 94 ? 50.076 52.320 0.237 1.00 22.81 93 GLY A CA 1
ATOM 697 C C . GLY A 1 94 ? 49.048 52.085 -0.850 1.00 25.61 93 GLY A C 1
ATOM 698 O O . GLY A 1 94 ? 49.146 52.661 -1.943 1.00 25.19 93 GLY A O 1
ATOM 699 N N . ILE A 1 95 ? 47.997 51.279 -0.534 1.00 22.55 94 ILE A N 1
ATOM 700 C CA . ILE A 1 95 ? 46.909 50.996 -1.462 1.00 21.68 94 ILE A CA 1
ATOM 701 C C . ILE A 1 95 ? 46.185 52.305 -1.832 1.00 24.54 94 ILE A C 1
ATOM 702 O O . ILE A 1 95 ? 45.866 52.549 -3.008 1.00 25.87 94 ILE A O 1
ATOM 707 N N . GLU A 1 96 ? 45.896 53.131 -0.814 1.00 24.42 95 GLU A N 1
ATOM 708 C CA . GLU A 1 96 ? 45.146 54.380 -1.011 1.00 26.96 95 GLU A CA 1
ATOM 709 C C . GLU A 1 96 ? 45.955 55.324 -1.876 1.00 28.67 95 GLU A C 1
ATOM 710 O O . GLU A 1 96 ? 45.355 55.956 -2.737 1.00 28.65 95 GLU A O 1
ATOM 716 N N . SER A 1 97 ? 47.297 55.370 -1.694 1.00 26.92 96 SER A N 1
ATOM 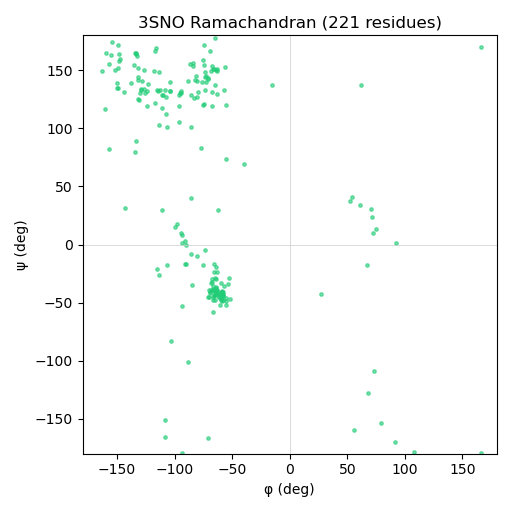717 C CA A SER A 1 97 ? 48.171 56.197 -2.517 0.50 26.46 96 SER A CA 1
ATOM 718 C CA B SER A 1 97 ? 48.177 56.192 -2.520 0.50 26.56 96 SER A CA 1
ATOM 719 C C . SER A 1 97 ? 48.168 55.671 -3.951 1.00 29.98 96 SER A C 1
ATOM 720 O O . SER A 1 97 ? 48.010 56.462 -4.875 1.00 31.89 96 SER A O 1
ATOM 725 N N . TRP A 1 98 ? 48.297 54.323 -4.128 1.00 26.69 97 TRP A N 1
ATOM 726 C CA . TRP A 1 98 ? 48.264 53.637 -5.440 1.00 27.05 97 TRP A CA 1
ATOM 727 C C . TRP A 1 98 ? 46.984 53.958 -6.228 1.00 31.14 97 TRP A C 1
ATOM 728 O O . TRP A 1 98 ? 47.059 54.337 -7.404 1.00 31.06 97 TRP A O 1
ATOM 739 N N . TYR A 1 99 ? 45.806 53.782 -5.606 1.00 27.09 98 TYR A N 1
ATOM 740 C CA . TYR A 1 99 ? 44.562 54.043 -6.331 1.00 27.81 98 TYR A CA 1
ATOM 741 C C . TYR A 1 99 ? 44.170 55.540 -6.402 1.00 35.70 98 TYR A C 1
ATOM 742 O O . TYR A 1 99 ? 43.237 55.865 -7.145 1.00 38.51 98 TYR A O 1
ATOM 751 N N . SER A 1 100 ? 44.849 56.437 -5.663 1.00 34.10 99 SER A N 1
ATOM 752 C CA . SER A 1 100 ? 44.529 57.889 -5.723 1.00 38.16 99 SER A CA 1
ATOM 753 C C . SER A 1 100 ? 45.013 58.520 -7.043 1.00 50.78 99 SER A C 1
ATOM 754 O O . SER A 1 100 ? 44.747 59.703 -7.309 1.00 52.13 99 SER A O 1
ATOM 757 N N . HIS A 1 101 ? 45.711 57.701 -7.853 1.00 51.66 100 HIS A N 1
ATOM 758 C CA A HIS A 1 101 ? 46.254 58.155 -9.121 0.50 52.88 100 HIS A CA 1
ATOM 759 C CA B HIS A 1 101 ? 46.371 57.987 -9.131 0.50 53.09 100 HIS A CA 1
ATOM 760 C C . HIS A 1 101 ? 45.516 57.525 -10.316 1.00 59.23 100 HIS A C 1
ATOM 761 O O . HIS A 1 101 ? 44.912 56.448 -10.202 1.00 58.69 100 HIS A O 1
ATOM 774 N N . PRO A 1 102 ? 45.463 58.249 -11.479 1.00 58.83 101 PRO A N 1
ATOM 775 C CA . PRO A 1 102 ? 44.692 57.721 -12.618 1.00 59.69 101 PRO A CA 1
ATOM 779 N N . ALA A 1 104 ? 44.907 52.759 -12.802 1.00 49.78 103 ALA A N 1
ATOM 780 C CA . ALA A 1 104 ? 45.465 51.923 -11.757 1.00 47.50 103 ALA A CA 1
ATOM 781 C C . ALA A 1 104 ? 44.643 50.644 -11.617 1.00 49.15 103 ALA A C 1
ATOM 782 O O . ALA A 1 104 ? 43.443 50.699 -11.328 1.00 50.32 103 ALA A O 1
ATOM 784 N N . GLY A 1 105 ? 45.281 49.515 -11.898 1.00 40.18 104 GLY A N 1
ATOM 785 C CA . GLY A 1 105 ? 44.636 48.218 -11.804 1.00 38.60 104 GLY A CA 1
ATOM 786 C C . GLY A 1 105 ? 45.158 47.433 -10.622 1.00 37.73 104 GLY A C 1
ATOM 787 O O . GLY A 1 105 ? 45.637 48.018 -9.641 1.00 37.37 104 GLY A O 1
ATOM 788 N N . GLU A 1 106 ? 45.132 46.103 -10.738 1.00 28.72 105 GLU A N 1
ATOM 789 C CA . GLU A 1 106 ? 45.614 45.224 -9.668 1.00 24.45 105 GLU A CA 1
ATOM 790 C C . GLU A 1 106 ? 47.091 45.420 -9.428 1.00 27.48 105 GLU A C 1
ATOM 791 O O . GLU A 1 106 ? 47.855 45.731 -10.346 1.00 27.01 105 GLU A O 1
ATOM 797 N N . ALA A 1 107 ? 47.504 45.194 -8.184 1.00 23.99 106 ALA A N 1
ATOM 798 C CA . ALA A 1 107 ? 48.908 45.377 -7.858 1.00 23.41 106 ALA A CA 1
ATOM 799 C C . ALA A 1 107 ? 49.437 44.207 -7.040 1.00 23.37 106 ALA A C 1
ATOM 800 O O . ALA A 1 107 ? 48.670 43.372 -6.543 1.00 21.78 106 ALA A O 1
ATOM 802 N N . SER A 1 108 ? 50.762 44.124 -6.965 1.00 21.36 107 SER A N 1
ATOM 803 C CA . SER A 1 108 ? 51.480 43.134 -6.198 1.00 20.21 107 SER A CA 1
ATOM 804 C C . SER A 1 108 ? 52.119 43.876 -5.033 1.00 24.21 107 SER A C 1
ATOM 805 O O . SER A 1 10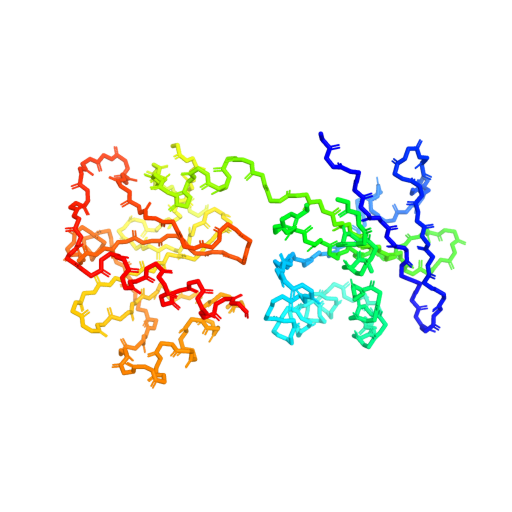8 ? 52.783 44.895 -5.246 1.00 23.03 107 SER A O 1
ATOM 808 N N . CYS A 1 109 ? 51.905 43.391 -3.806 1.00 20.24 108 CYS A N 1
ATOM 809 C CA . CYS A 1 109 ? 52.492 44.031 -2.630 1.00 19.63 108 CYS A CA 1
ATOM 810 C C . CYS A 1 109 ? 53.432 43.063 -1.972 1.00 22.44 108 CYS A C 1
ATOM 811 O O . CYS A 1 109 ? 52.997 41.971 -1.603 1.00 20.92 108 CYS A O 1
ATOM 814 N N . THR A 1 110 ? 54.732 43.429 -1.813 1.00 18.92 109 THR A N 1
ATOM 815 C CA . THR A 1 110 ? 55.618 42.514 -1.091 1.00 18.14 109 THR A CA 1
ATOM 816 C C . THR A 1 110 ? 56.042 43.201 0.188 1.00 20.87 109 THR A C 1
ATOM 817 O O . THR A 1 110 ? 56.510 44.347 0.130 1.00 21.69 109 THR A O 1
ATOM 821 N N . TRP A 1 111 ? 55.941 42.482 1.319 1.00 18.13 110 TRP A N 1
ATOM 822 C CA . TRP A 1 111 ? 56.417 42.910 2.638 1.00 18.35 110 TRP A CA 1
ATOM 823 C C . TRP A 1 111 ? 57.796 42.312 2.801 1.00 22.84 110 TRP A C 1
ATOM 824 O O . TRP A 1 111 ? 57.927 41.107 2.584 1.00 20.77 110 TRP A O 1
ATOM 835 N N . THR A 1 112 ? 58.801 43.102 3.188 1.00 18.90 111 THR A N 1
ATOM 836 C CA . THR A 1 112 ? 60.151 42.587 3.421 1.00 20.43 111 THR A CA 1
ATOM 837 C C . THR A 1 112 ? 60.573 42.950 4.831 1.00 21.45 111 THR A C 1
ATOM 838 O O . THR A 1 112 ? 60.456 44.102 5.225 1.00 20.98 111 THR A O 1
ATOM 842 N N . LEU A 1 113 ? 61.092 41.989 5.579 1.00 21.34 112 LEU A N 1
ATOM 843 C CA . LEU A 1 113 ? 61.598 42.268 6.912 1.00 21.16 112 LEU A CA 1
ATOM 844 C C . LEU A 1 113 ? 62.993 41.643 7.021 1.00 24.62 112 LEU A C 1
ATOM 845 O O . LEU A 1 113 ? 63.143 40.442 6.809 1.00 24.83 112 LEU A O 1
ATOM 850 N N . SER A 1 114 ? 63.988 42.443 7.369 1.00 22.28 113 SER A N 1
ATOM 851 C CA . SER A 1 114 ? 65.350 41.918 7.572 1.00 21.31 113 SER A CA 1
ATOM 852 C C . SER A 1 114 ? 65.746 42.107 9.039 1.00 25.95 113 SER A C 1
ATOM 853 O O . SER A 1 114 ? 65.101 42.884 9.744 1.00 24.31 113 SER A O 1
ATOM 856 N N . ARG A 1 115 ? 66.849 41.491 9.471 1.00 23.81 114 ARG A N 1
ATOM 857 C CA . ARG A 1 115 ? 67.365 41.687 10.838 1.00 23.19 114 ARG A CA 1
ATOM 858 C C . ARG A 1 115 ? 67.840 43.144 11.031 1.00 27.74 114 ARG A C 1
ATOM 859 O O . ARG A 1 115 ? 68.008 43.610 12.169 1.00 30.46 114 ARG A O 1
ATOM 867 N N . GLY A 1 116 ? 68.047 43.844 9.923 1.00 23.72 115 GLY A N 1
ATOM 868 C CA . GLY A 1 116 ? 68.428 45.242 9.949 1.00 23.57 115 GLY A CA 1
ATOM 869 C C . GLY A 1 116 ? 69.904 45.559 9.950 1.00 24.26 115 GLY A C 1
ATOM 870 O O . GLY A 1 116 ? 70.759 44.692 9.727 1.00 24.55 115 GLY A O 1
ATOM 871 N N . ARG A 1 117 ? 70.205 46.845 10.195 1.00 23.38 116 ARG A N 1
ATOM 872 C CA . ARG A 1 117 ? 71.583 47.349 10.201 1.00 24.48 116 ARG A CA 1
ATOM 873 C C . ARG A 1 117 ? 72.370 46.772 11.387 1.00 31.11 116 ARG A C 1
ATOM 874 O O . ARG A 1 117 ? 71.862 46.779 12.516 1.00 31.26 116 ARG A O 1
ATOM 882 N N . SER A 1 118 ? 73.582 46.248 11.133 1.00 29.36 117 SER A N 1
ATOM 883 C CA . SER A 1 118 ? 74.372 45.688 12.229 1.00 30.42 117 SER A CA 1
ATOM 884 C C . SER A 1 118 ? 74.769 46.791 13.255 1.00 36.56 117 SER A C 1
ATOM 885 O O . SER A 1 118 ? 74.932 46.481 14.438 1.00 38.60 117 SER A O 1
ATOM 888 N N . SER A 1 119 ? 74.918 48.056 12.801 1.00 34.63 118 SER A N 1
ATOM 889 C CA . SER A 1 119 ? 75.306 49.204 13.635 1.00 35.85 118 SER A CA 1
ATOM 890 C C . SER A 1 119 ? 74.153 49.719 14.546 1.00 40.54 118 SER A C 1
ATOM 891 O O . SER A 1 119 ? 74.439 50.417 15.525 1.00 42.21 118 SER A O 1
ATOM 894 N N . THR A 1 120 ? 72.884 49.375 14.263 1.00 35.36 119 THR A N 1
ATOM 895 C CA . THR A 1 120 ? 71.772 49.865 15.094 1.00 34.87 119 THR A CA 1
ATOM 896 C C . THR A 1 120 ? 71.042 48.762 15.876 1.00 40.40 119 THR A C 1
ATOM 897 O O . THR A 1 120 ? 70.383 49.066 16.874 1.00 41.22 119 THR A O 1
ATOM 901 N N . GLY A 1 121 ? 71.069 47.530 15.369 1.00 35.56 120 GLY A N 1
ATOM 902 C CA . GLY A 1 121 ? 70.355 46.407 15.970 1.00 35.54 120 GLY A CA 1
ATOM 903 C C . GLY A 1 121 ? 68.845 46.420 15.813 1.00 38.74 120 GLY A C 1
ATOM 904 O O . GLY A 1 121 ? 68.152 45.587 16.411 1.00 40.21 120 GLY A O 1
ATOM 905 N N . LEU A 1 122 ? 68.307 47.325 14.972 1.00 33.19 121 LEU A N 1
ATOM 906 C CA . LEU A 1 122 ? 66.866 47.422 14.742 1.00 32.28 121 LEU A CA 1
ATOM 907 C C . LEU A 1 122 ? 66.519 46.814 13.394 1.00 31.92 121 LEU A C 1
ATOM 908 O O . LEU A 1 122 ? 67.193 47.123 12.408 1.00 30.03 121 LEU A O 1
ATOM 913 N N . ALA A 1 123 ? 65.496 45.944 13.355 1.00 27.85 122 ALA A N 1
ATOM 914 C CA . ALA A 1 123 ? 65.040 45.315 12.116 1.00 25.56 122 ALA A CA 1
ATOM 915 C C . ALA A 1 123 ? 64.671 46.374 11.079 1.00 29.67 122 ALA A C 1
ATOM 916 O O . ALA A 1 123 ? 64.331 47.511 11.427 1.00 31.49 122 ALA A O 1
ATOM 918 N N . SER A 1 124 ? 64.790 46.018 9.804 1.00 24.30 123 SER A N 1
ATOM 919 C CA . SER A 1 124 ? 64.392 46.881 8.681 1.00 23.86 123 SER A CA 1
ATOM 920 C C . SER A 1 124 ? 63.152 46.304 8.075 1.00 27.00 123 SER A C 1
ATOM 921 O O . SER A 1 124 ? 63.084 45.107 7.815 1.00 26.26 123 SER A O 1
ATOM 924 N N . GLY A 1 125 ? 62.173 47.145 7.839 1.00 24.39 124 GLY A N 1
ATOM 925 C CA . GLY A 1 125 ? 60.949 46.669 7.222 1.00 21.88 124 GLY A CA 1
ATOM 926 C C . GLY A 1 125 ? 60.467 47.635 6.173 1.00 22.26 124 GLY A C 1
ATOM 927 O O . GLY A 1 125 ? 60.537 48.846 6.381 1.00 22.29 124 GLY A O 1
ATOM 928 N N . TRP A 1 126 ? 59.996 47.108 5.044 1.00 19.86 125 TRP A N 1
ATOM 929 C CA . TRP A 1 126 ? 59.398 47.954 4.002 1.00 20.89 125 TRP A CA 1
ATOM 930 C C . TRP A 1 126 ? 58.432 47.156 3.162 1.00 22.40 125 TRP A C 1
ATOM 931 O O . TRP A 1 126 ? 58.467 45.923 3.176 1.00 20.78 125 TRP A O 1
ATOM 942 N N . LEU A 1 127 ? 57.572 47.861 2.426 1.00 19.86 126 LEU A N 1
ATOM 943 C CA . LEU A 1 127 ? 56.659 47.201 1.500 1.00 18.84 126 LEU A CA 1
ATOM 944 C C . LEU A 1 127 ? 56.765 47.932 0.205 1.00 20.34 126 LEU A C 1
ATOM 945 O O . LEU A 1 127 ? 57.029 49.155 0.193 1.00 20.07 126 LEU A O 1
ATOM 950 N N . THR A 1 128 ? 56.503 47.202 -0.889 1.00 18.06 127 THR A N 1
ATOM 951 C CA . THR A 1 128 ? 56.495 47.782 -2.227 1.00 18.07 127 THR A CA 1
ATOM 952 C C . THR A 1 128 ? 55.209 47.405 -2.905 1.00 21.20 127 THR A C 1
ATOM 953 O O . THR A 1 128 ? 54.790 46.253 -2.799 1.00 22.78 127 THR A O 1
ATOM 957 N N . ILE A 1 129 ? 54.628 48.348 -3.661 1.00 19.73 128 ILE A N 1
ATOM 958 C CA . ILE A 1 129 ? 53.407 48.090 -4.410 1.00 19.76 128 ILE A CA 1
ATOM 959 C C . ILE A 1 129 ? 53.716 48.427 -5.854 1.00 24.39 128 ILE A C 1
ATOM 960 O O . ILE A 1 129 ? 54.108 49.552 -6.152 1.00 23.80 128 ILE A O 1
ATOM 965 N N . THR A 1 130 ? 53.607 47.440 -6.720 1.00 20.95 129 THR A N 1
ATOM 966 C CA . THR A 1 130 ? 53.901 47.563 -8.150 1.00 21.41 129 THR A CA 1
ATOM 967 C C . THR A 1 130 ? 52.760 46.927 -8.964 1.00 24.96 129 THR A C 1
ATOM 968 O O . THR A 1 130 ? 51.999 46.099 -8.452 1.00 23.18 129 THR A O 1
ATOM 972 N N . PRO A 1 131 ? 52.634 47.244 -10.265 1.00 26.39 130 PRO A N 1
ATOM 973 C CA . PRO A 1 131 ? 51.551 46.625 -11.046 1.00 26.61 130 PRO A CA 1
ATOM 974 C C . PRO A 1 131 ? 51.770 45.131 -11.256 1.00 28.96 130 PRO A C 1
ATOM 975 O O . PRO A 1 131 ? 52.917 44.667 -11.314 1.00 30.04 130 PRO A O 1
ATOM 979 N N . VAL A 1 132 ? 50.669 44.365 -11.349 1.00 24.65 131 VAL A N 1
ATOM 980 C CA . VAL A 1 132 ? 50.761 42.947 -11.679 1.00 23.89 131 VAL A CA 1
ATOM 981 C C . VAL A 1 132 ? 51.359 42.893 -13.091 1.00 30.18 131 VAL A C 1
ATOM 982 O O . VAL A 1 132 ? 50.916 43.630 -13.972 1.00 30.77 131 VAL A O 1
ATOM 986 N N . SER A 1 133 ? 52.401 42.087 -13.280 1.00 29.53 132 SER A N 1
ATOM 987 C CA . SER A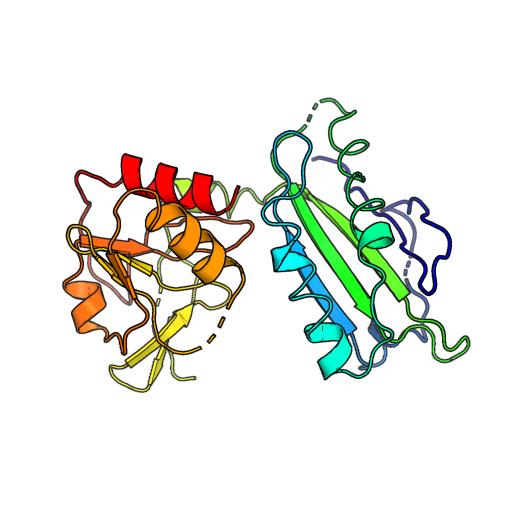 1 133 ? 53.118 42.063 -14.549 1.00 31.91 132 SER A CA 1
ATOM 988 C C . SER A 1 133 ? 52.238 41.600 -15.718 1.00 35.40 132 SER A C 1
ATOM 989 O O . SER A 1 133 ? 51.264 40.858 -15.522 1.00 33.40 132 SER A O 1
ATOM 992 N N . SER A 1 134 ? 52.553 42.086 -16.944 1.00 35.46 133 SER A N 1
ATOM 993 C CA . SER A 1 134 ? 51.811 41.704 -18.138 1.00 36.69 133 SER A CA 1
ATOM 994 C C . SER A 1 134 ? 51.976 40.197 -18.414 1.00 40.51 133 SER A C 1
ATOM 995 O O . SER A 1 134 ? 51.047 39.590 -18.938 1.00 41.20 133 SER A O 1
ATOM 998 N N . ASP A 1 135 ? 53.136 39.598 -18.012 1.00 36.85 134 ASP A N 1
ATOM 999 C CA . ASP A 1 135 ? 53.382 38.155 -18.149 1.00 36.41 134 ASP A CA 1
ATOM 1000 C C . ASP A 1 135 ? 52.322 37.375 -17.364 1.00 37.30 134 ASP A C 1
ATOM 1001 O O . ASP A 1 135 ? 51.752 36.431 -17.898 1.00 37.93 134 ASP A O 1
ATOM 1006 N N . LYS A 1 136 ? 52.049 37.802 -16.106 1.00 32.02 135 LYS A N 1
ATOM 1007 C CA A LYS A 1 136 ? 51.053 37.142 -15.256 0.50 31.06 135 LYS A CA 1
ATOM 1008 C CA B LYS A 1 136 ? 51.046 37.166 -15.241 0.50 30.92 135 LYS A CA 1
ATOM 1009 C C . LYS A 1 136 ? 49.641 37.327 -15.817 1.00 34.51 135 LYS A C 1
ATOM 1010 O O . LYS A 1 136 ? 48.887 36.362 -15.882 1.00 33.34 135 LYS A O 1
ATOM 1021 N N . LEU A 1 137 ? 49.287 38.546 -16.281 1.00 32.66 136 LEU A N 1
ATOM 1022 C CA . LEU A 1 137 ? 47.947 38.763 -16.826 1.00 32.84 136 LEU A CA 1
ATOM 1023 C C . LEU A 1 137 ? 47.673 37.950 -18.092 1.00 39.87 136 LEU A C 1
ATOM 1024 O O . LEU A 1 137 ? 46.552 37.483 -18.274 1.00 39.86 136 LEU A O 1
ATOM 1029 N N . ALA A 1 138 ? 48.698 37.779 -18.944 1.00 39.48 137 ALA A N 1
ATOM 1030 C CA . ALA A 1 138 ? 48.598 37.013 -20.187 1.00 41.35 137 ALA A CA 1
ATOM 1031 C C . ALA A 1 138 ? 48.427 35.521 -19.879 1.00 44.25 137 ALA A C 1
ATOM 1032 O O . ALA A 1 138 ? 47.615 34.870 -20.530 1.00 44.15 137 ALA A O 1
ATOM 1034 N N . GLN A 1 139 ? 49.168 35.003 -18.870 1.00 41.27 138 GLN A N 1
ATOM 1035 C CA . GLN A 1 139 ? 49.125 33.598 -18.430 1.00 41.22 138 GLN A CA 1
ATOM 1036 C C . GLN A 1 139 ? 47.765 33.272 -17.798 1.00 45.48 138 GLN A C 1
ATOM 1037 O O . GLN A 1 139 ? 47.275 32.147 -17.960 1.00 44.94 138 GLN A O 1
ATOM 1043 N N . ARG A 1 140 ? 47.123 34.268 -17.128 1.00 40.42 139 ARG A N 1
ATOM 1044 C CA . ARG A 1 140 ? 45.759 34.097 -16.614 1.00 39.82 139 ARG A CA 1
ATOM 1045 C C . ARG A 1 140 ? 44.802 33.744 -17.764 1.00 44.36 139 ARG A C 1
ATOM 1046 O O . ARG A 1 140 ? 43.932 32.888 -17.628 1.00 43.47 139 ARG A O 1
ATOM 1054 N N . GLU A 1 141 ? 44.987 34.415 -18.909 1.00 42.78 140 GLU A N 1
ATOM 1055 C CA . GLU A 1 141 ? 44.170 34.226 -20.097 1.00 44.57 140 GLU A CA 1
ATOM 1056 C C . GLU A 1 141 ? 44.648 33.043 -20.973 1.00 48.90 140 GLU A C 1
ATOM 1057 O O . GLU A 1 141 ? 43.795 32.383 -21.544 1.00 49.40 140 GLU A O 1
ATOM 1063 N N . HIS A 1 142 ? 45.973 32.765 -21.068 1.00 46.61 141 HIS A N 1
ATOM 1064 C CA . HIS A 1 142 ? 46.470 31.756 -22.016 1.00 48.39 141 HIS A CA 1
ATOM 1065 C C . HIS A 1 142 ? 47.151 30.474 -21.442 1.00 52.54 141 HIS A C 1
ATOM 1066 O O . HIS A 1 142 ? 47.165 29.471 -22.159 1.00 54.36 141 HIS A O 1
ATOM 1073 N N . GLY A 1 143 ? 47.649 30.483 -20.201 1.00 45.44 142 GLY A N 1
ATOM 1074 C CA . GLY A 1 143 ? 48.201 29.269 -19.590 1.00 44.60 142 GLY A CA 1
ATOM 1075 C C . GLY A 1 143 ? 49.704 29.198 -19.412 1.00 48.66 142 GLY A C 1
ATOM 1076 O O . GLY A 1 143 ? 50.409 30.169 -19.700 1.00 48.88 142 GLY A O 1
ATOM 1077 N N . VAL A 1 144 ? 50.206 28.056 -18.879 1.00 42.79 143 VAL A N 1
ATOM 1078 C CA . VAL A 1 144 ? 51.642 27.839 -18.637 1.00 42.61 143 VAL A CA 1
ATOM 1079 C C . VAL A 1 144 ? 52.127 26.477 -19.167 1.00 47.64 143 VAL A C 1
ATOM 1080 O O . VAL A 1 144 ? 51.421 25.468 -19.027 1.00 47.53 143 VAL A O 1
ATOM 1084 N N . SER A 1 145 ? 53.349 26.451 -19.734 1.00 44.08 144 SER A N 1
ATOM 1085 C CA . SER A 1 145 ? 53.997 25.216 -20.185 1.00 45.50 144 SER A CA 1
ATOM 1086 C C . SER A 1 145 ? 54.918 24.781 -19.042 1.00 51.13 144 SER A C 1
ATOM 1087 O O . SER A 1 145 ? 55.782 25.555 -18.586 1.00 49.87 144 SER A O 1
ATOM 1089 N N . VAL A 1 146 ? 54.656 23.581 -18.501 1.00 48.93 145 VAL A N 1
ATOM 1090 C CA . VAL A 1 146 ? 55.348 23.130 -17.301 1.00 47.47 145 VAL A CA 1
ATOM 1091 C C . VAL A 1 146 ? 56.368 22.021 -17.566 1.00 48.01 145 VAL A C 1
ATOM 1092 O O . VAL A 1 146 ? 56.215 21.201 -18.467 1.00 47.23 145 VAL A O 1
ATOM 1107 N N . THR A 1 148 ? 58.726 19.049 -15.530 1.00 48.53 147 THR A N 1
ATOM 1108 C CA . THR A 1 148 ? 58.803 18.138 -14.417 1.00 49.79 147 THR A CA 1
ATOM 1109 C C . THR A 1 148 ? 60.286 18.047 -14.083 1.00 56.76 147 THR A C 1
ATOM 1110 O O . THR A 1 148 ? 61.097 17.930 -15.009 1.00 59.21 147 THR A O 1
ATOM 1114 N N . SER A 1 149 ? 60.649 18.126 -12.783 1.00 52.53 148 SER A N 1
ATOM 1115 C CA A SER A 1 149 ? 62.048 18.028 -12.350 0.50 53.76 148 SER A CA 1
ATOM 1116 C CA B SER A 1 149 ? 62.049 18.022 -12.355 0.50 53.81 148 SER A CA 1
ATOM 1117 C C . SER A 1 149 ? 62.142 17.475 -10.939 1.00 58.70 148 SER A C 1
ATOM 1118 O O . SER A 1 149 ? 61.230 17.694 -10.135 1.00 56.97 148 SER A O 1
ATOM 1123 N N . SER A 1 150 ? 63.246 16.770 -10.631 1.00 57.13 149 SER A N 1
ATOM 1124 C CA . SER A 1 150 ? 63.465 16.210 -9.292 1.00 58.11 149 SER A CA 1
ATOM 1125 C C . SER A 1 150 ? 63.675 17.355 -8.279 1.00 62.34 149 SER A C 1
ATOM 1126 O O . SER A 1 150 ? 64.079 18.455 -8.674 1.00 59.82 149 SER A O 1
ATOM 1129 N N . ARG A 1 151 ? 63.341 17.094 -6.993 1.00 61.76 150 ARG A N 1
ATOM 1130 C CA . ARG A 1 151 ? 63.371 18.028 -5.852 1.00 61.82 150 ARG A CA 1
ATOM 1131 C C . ARG A 1 151 ? 64.585 18.969 -5.843 1.00 67.67 150 ARG A C 1
ATOM 1132 O O . ARG A 1 151 ? 65.721 18.527 -6.008 1.00 70.02 150 ARG A O 1
ATOM 1134 N N . PHE A 1 205 ? 57.163 27.263 -20.704 1.00 63.09 204 PHE A N 1
ATOM 1135 C CA . PHE A 1 205 ? 56.666 28.626 -20.846 1.00 61.32 204 PHE A CA 1
ATOM 1136 C C . PHE A 1 205 ? 55.570 28.945 -19.771 1.00 58.27 204 PHE A C 1
ATOM 1137 O O . PHE A 1 205 ? 54.401 29.037 -20.137 1.00 56.43 204 PHE A O 1
ATOM 1139 N N . ASP A 1 206 ? 55.937 29.143 -18.459 1.00 51.35 205 ASP A N 1
ATOM 1140 C CA . ASP A 1 206 ? 57.318 29.067 -17.941 1.00 51.19 205 ASP A CA 1
ATOM 1141 C C . ASP A 1 206 ? 57.336 28.778 -16.446 1.00 49.91 205 ASP A C 1
ATOM 1142 O O . ASP A 1 206 ? 57.482 29.691 -15.638 1.00 47.60 205 ASP A O 1
ATOM 1144 N N . ASP A 1 207 ? 57.207 27.493 -16.077 1.00 45.56 206 ASP A N 1
ATOM 1145 C CA . ASP A 1 207 ? 57.185 27.070 -14.678 1.00 43.47 206 ASP A CA 1
ATOM 1146 C C . ASP A 1 207 ? 57.776 25.647 -14.475 1.00 48.56 206 ASP A C 1
ATOM 1147 O O . ASP A 1 207 ? 58.097 24.940 -15.440 1.00 49.36 206 ASP A O 1
ATOM 1152 N N . VAL A 1 208 ? 57.947 25.255 -13.201 1.00 44.17 207 VAL A N 1
ATOM 1153 C CA . VAL A 1 208 ? 58.485 23.944 -12.842 1.00 45.33 207 VAL A CA 1
ATOM 1154 C C . VAL A 1 208 ? 57.569 23.294 -11.805 1.00 48.33 207 VAL A C 1
ATOM 1155 O O . VAL A 1 208 ? 57.242 23.917 -10.801 1.00 46.84 207 VAL A O 1
ATOM 1159 N N . ILE A 1 209 ? 57.184 22.033 -12.052 1.00 45.29 208 ILE A N 1
ATOM 1160 C CA . ILE A 1 209 ? 56.442 21.177 -11.141 1.00 43.77 208 ILE A CA 1
ATOM 1161 C C . ILE A 1 209 ? 57.458 20.151 -10.660 1.00 45.37 208 ILE A C 1
ATOM 1162 O O . ILE A 1 209 ? 57.960 19.376 -11.461 1.00 44.75 208 ILE A O 1
ATOM 1167 N N . PHE A 1 210 ? 57.818 20.204 -9.371 1.00 43.20 209 PHE A N 1
ATOM 1168 C CA . PHE A 1 210 ? 58.765 19.256 -8.792 1.00 44.45 209 PHE A CA 1
ATOM 1169 C C . PHE A 1 210 ? 58.085 17.899 -8.636 1.00 50.25 209 PHE A C 1
ATOM 1170 O O . PHE A 1 210 ? 56.865 17.822 -8.392 1.00 47.32 209 PHE A O 1
ATOM 1172 N N . THR A 1 211 ? 58.871 16.841 -8.859 1.00 49.75 210 THR A N 1
ATOM 1173 C CA . THR A 1 211 ? 58.464 15.439 -8.784 1.00 51.28 210 THR A CA 1
ATOM 1174 C C . THR A 1 211 ? 59.477 14.596 -8.025 1.00 58.86 210 THR A C 1
ATOM 1175 O O . THR A 1 211 ? 60.624 15.003 -7.823 1.00 58.13 210 THR A O 1
ATOM 1179 N N . ASP A 1 212 ? 59.040 13.401 -7.640 1.00 58.71 211 ASP A N 1
ATOM 1180 C CA . ASP A 1 212 ? 59.835 12.345 -7.032 1.00 61.13 211 ASP A CA 1
ATOM 1181 C C . ASP A 1 212 ? 59.397 11.102 -7.787 1.00 66.82 211 ASP A C 1
ATOM 1182 O O . ASP A 1 212 ? 58.477 10.397 -7.358 1.00 66.43 211 ASP A O 1
ATOM 1187 N N . GLY A 1 213 ? 59.960 10.953 -8.989 1.00 63.91 212 GLY A N 1
ATOM 1188 C CA . GLY A 1 213 ? 59.607 9.903 -9.934 1.00 64.78 212 GLY A CA 1
ATOM 1189 C C . GLY A 1 213 ? 58.252 10.213 -10.540 1.00 65.91 212 GLY A C 1
ATOM 1190 O O . GLY A 1 213 ? 58.114 11.178 -11.297 1.00 64.65 212 GLY A O 1
ATOM 1191 N N . ASP A 1 214 ? 57.236 9.428 -10.154 1.00 60.36 213 ASP A N 1
ATOM 1192 C CA . ASP A 1 214 ? 55.853 9.582 -10.601 1.00 58.28 213 ASP A CA 1
ATOM 1193 C C . ASP A 1 214 ? 55.056 10.523 -9.675 1.00 56.94 213 ASP A C 1
ATOM 1194 O O . ASP A 1 214 ? 53.996 11.002 -10.078 1.00 54.61 213 ASP A O 1
ATOM 1196 N N . ARG A 1 215 ? 55.561 10.796 -8.452 1.00 51.43 214 ARG A N 1
ATOM 1197 C CA . ARG A 1 215 ? 54.876 11.643 -7.471 1.00 49.37 214 ARG A CA 1
ATOM 1198 C C . ARG A 1 215 ? 54.998 13.142 -7.821 1.00 52.09 214 ARG A C 1
ATOM 1199 O O . ARG A 1 215 ? 56.064 13.589 -8.233 1.00 51.95 214 ARG A O 1
ATOM 1207 N N . VAL A 1 216 ? 53.907 13.905 -7.639 1.00 46.11 215 VAL A N 1
ATOM 1208 C CA . VAL A 1 216 ? 53.843 15.349 -7.900 1.00 44.02 215 VAL A CA 1
ATOM 1209 C C . VAL A 1 216 ? 54.137 16.085 -6.587 1.00 47.42 215 VAL A C 1
ATOM 1210 O O . VAL A 1 216 ? 53.562 15.729 -5.566 1.00 44.62 215 VAL A O 1
ATOM 1214 N N . LEU A 1 217 ? 55.028 17.102 -6.603 1.00 46.64 216 LEU A N 1
ATOM 1215 C CA . LEU A 1 217 ? 55.347 17.861 -5.383 1.00 47.49 216 LEU A CA 1
ATOM 1216 C C . LEU A 1 217 ? 54.648 19.239 -5.386 1.00 54.03 216 LEU A C 1
ATOM 1217 O O . LEU A 1 217 ? 53.597 19.363 -4.770 1.00 55.06 216 LEU A O 1
ATOM 1222 N N . GLU A 1 218 ? 55.214 20.259 -6.049 1.00 51.86 217 GLU A N 1
ATOM 1223 C CA . GLU A 1 218 ? 54.637 21.614 -6.112 1.00 51.20 217 GLU A CA 1
ATOM 1224 C C . GLU A 1 218 ? 55.193 22.390 -7.296 1.00 56.18 217 GLU A C 1
ATOM 1225 O O . GLU A 1 218 ? 56.223 22.004 -7.865 1.00 56.05 217 GLU A O 1
ATOM 1227 N N . GLY A 1 219 ? 54.521 23.492 -7.637 1.00 53.13 218 GLY A N 1
ATOM 1228 C CA . GLY A 1 219 ? 54.955 24.413 -8.684 1.00 53.46 218 GLY A CA 1
ATOM 1229 C C . GLY A 1 219 ? 56.208 25.152 -8.246 1.00 57.14 218 GLY A C 1
ATOM 1230 O O . GLY A 1 219 ? 56.581 25.085 -7.068 1.00 55.90 218 GLY A O 1
ATOM 1231 N N . ALA A 1 220 ? 56.902 25.824 -9.194 1.00 55.21 219 ALA A N 1
ATOM 1232 C CA . ALA A 1 220 ? 58.150 26.554 -8.910 1.00 55.00 219 ALA A CA 1
ATOM 1233 C C . ALA A 1 220 ? 57.920 27.625 -7.845 1.00 56.75 219 ALA A C 1
ATOM 1234 O O . ALA A 1 220 ? 58.710 27.735 -6.900 1.00 56.90 219 ALA A O 1
ATOM 1236 N N . THR A 1 221 ? 56.791 28.358 -7.965 1.00 50.32 220 THR A N 1
ATOM 1237 C CA . THR A 1 221 ? 56.353 29.419 -7.049 1.00 47.31 220 THR A CA 1
ATOM 1238 C C . THR A 1 221 ? 54.818 29.359 -6.914 1.00 45.44 220 THR A C 1
ATOM 1239 O O . THR A 1 221 ? 54.163 30.402 -6.788 1.00 43.97 220 THR A O 1
ATOM 1243 N N . SER A 1 222 ? 54.240 28.140 -7.014 1.00 38.31 221 SER A N 1
ATOM 1244 C CA . SER A 1 222 ? 52.782 27.981 -6.977 1.00 35.29 221 SER A CA 1
ATOM 1245 C C . SER A 1 222 ? 52.349 26.592 -6.494 1.00 36.45 221 SER A C 1
ATOM 1246 O O . SER A 1 222 ? 53.184 25.702 -6.301 1.00 35.77 221 SER A O 1
ATOM 1249 N N . THR A 1 223 ? 51.021 26.421 -6.313 1.00 30.14 222 THR A N 1
ATOM 1250 C CA . THR A 1 223 ? 50.377 25.175 -5.867 1.00 28.81 222 THR A CA 1
ATOM 1251 C C . THR A 1 223 ? 49.721 24.499 -7.060 1.00 29.37 222 THR A C 1
ATOM 1252 O O . THR A 1 223 ? 49.029 25.158 -7.836 1.00 28.30 222 THR A O 1
ATOM 1256 N N . VAL A 1 224 ? 49.959 23.178 -7.231 1.00 26.33 223 VAL A N 1
ATOM 1257 C CA . VAL A 1 224 ? 49.308 22.391 -8.279 1.00 26.44 223 VAL A CA 1
ATOM 1258 C C . VAL A 1 224 ? 47.901 22.040 -7.774 1.00 29.05 223 VAL A C 1
ATOM 1259 O O . VAL A 1 224 ? 47.758 21.593 -6.643 1.00 28.43 223 VAL A O 1
ATOM 1263 N N . VAL A 1 225 ? 46.885 22.257 -8.606 1.00 25.08 224 VAL A N 1
ATOM 1264 C CA . VAL A 1 225 ? 45.484 21.952 -8.250 1.00 25.12 224 VAL A CA 1
ATOM 1265 C C . VAL A 1 225 ? 44.878 21.179 -9.386 1.00 31.31 224 VAL A C 1
ATOM 1266 O O . VAL A 1 225 ? 44.907 21.633 -10.537 1.00 32.46 224 VAL A O 1
ATOM 1270 N N . SER A 1 226 ? 44.324 20.003 -9.079 1.00 28.43 225 SER A N 1
ATOM 1271 C CA . SER A 1 226 ? 43.672 19.232 -10.120 1.00 30.27 225 SER A CA 1
ATOM 1272 C C . SER A 1 226 ? 42.191 19.182 -9.822 1.00 32.62 225 SER A C 1
ATOM 1273 O O . SER A 1 226 ? 41.785 19.232 -8.660 1.00 30.58 225 SER A O 1
ATOM 1276 N N . PHE A 1 227 ? 41.387 19.123 -10.885 1.00 30.13 226 PHE A N 1
ATOM 1277 C CA . PHE A 1 227 ? 39.933 19.016 -10.834 1.00 29.70 226 PHE A CA 1
ATOM 1278 C C . PHE A 1 227 ? 39.489 17.786 -11.600 1.00 35.75 226 PHE A C 1
ATOM 1279 O O . PHE A 1 227 ? 40.019 17.532 -12.684 1.00 36.94 226 PHE A O 1
ATOM 1287 N N . LYS A 1 228 ? 38.515 17.045 -11.035 1.00 32.21 227 LYS A N 1
ATOM 1288 C CA A LYS A 1 228 ? 37.900 15.855 -11.624 0.50 33.13 227 LYS A CA 1
ATOM 1289 C CA B LYS A 1 228 ? 37.882 15.876 -11.652 0.50 32.73 227 LYS A CA 1
ATOM 1290 C C . LYS A 1 228 ? 36.488 15.756 -11.063 1.00 36.01 227 LYS A C 1
ATOM 1291 O O . LYS A 1 228 ? 36.316 15.367 -9.899 1.00 35.27 227 LYS A O 1
ATOM 1302 N N . GLY A 1 229 ? 35.497 16.143 -11.863 1.00 33.85 228 GLY A N 1
ATOM 1303 C CA . GLY A 1 229 ? 34.107 16.175 -11.428 1.00 32.77 228 GLY A CA 1
ATOM 1304 C C . GLY A 1 229 ? 34.007 17.285 -10.392 1.00 35.85 228 GLY A C 1
ATOM 1305 O O . GLY A 1 229 ? 34.546 18.375 -10.610 1.00 35.53 228 GLY A O 1
ATOM 1306 N N . ASP A 1 230 ? 33.449 16.975 -9.214 1.00 31.91 229 ASP A N 1
ATOM 1307 C CA . ASP A 1 230 ? 33.354 17.952 -8.130 1.00 30.38 229 ASP A CA 1
ATOM 1308 C C . ASP A 1 230 ? 34.547 17.819 -7.160 1.00 32.79 229 ASP A C 1
ATOM 1309 O O . ASP A 1 230 ? 34.541 18.464 -6.101 1.00 30.50 229 ASP A O 1
ATOM 1314 N N . LYS A 1 231 ? 35.579 17.010 -7.532 1.00 28.26 230 LYS A N 1
ATOM 1315 C CA . LYS A 1 231 ? 36.737 16.790 -6.656 1.00 27.10 230 LYS A CA 1
ATOM 1316 C C . LYS A 1 231 ? 37.926 17.701 -6.974 1.00 30.38 230 LYS A C 1
ATOM 1317 O O . LYS A 1 231 ? 38.366 17.800 -8.119 1.00 30.63 230 LYS A O 1
ATOM 1323 N N . ILE A 1 232 ? 38.437 18.371 -5.940 1.00 25.18 231 ILE A N 1
ATOM 1324 C CA . ILE A 1 232 ? 39.620 19.248 -6.042 1.00 23.21 231 ILE A CA 1
ATOM 1325 C C . ILE A 1 232 ? 40.714 18.556 -5.290 1.00 27.00 231 ILE A C 1
ATOM 1326 O O . ILE A 1 232 ? 40.506 18.185 -4.142 1.00 25.61 231 ILE A O 1
ATOM 1331 N N . ARG A 1 233 ? 41.888 18.387 -5.913 1.00 25.09 232 ARG A N 1
ATOM 1332 C CA . ARG A 1 233 ? 42.973 17.704 -5.238 1.00 25.52 232 ARG A CA 1
ATOM 1333 C C . ARG A 1 233 ? 44.258 18.492 -5.372 1.00 29.10 232 ARG A C 1
ATOM 1334 O O . ARG A 1 233 ? 44.481 19.117 -6.394 1.00 29.54 232 ARG A O 1
ATOM 1342 N N . THR A 1 234 ? 45.073 18.470 -4.312 1.00 25.71 233 THR A N 1
ATOM 1343 C CA A THR A 1 234 ? 46.376 19.137 -4.269 0.50 25.03 233 THR A CA 1
ATOM 1344 C CA B THR A 1 234 ? 46.366 19.144 -4.283 0.50 25.64 233 THR A CA 1
ATOM 1345 C C . THR A 1 234 ? 47.410 18.150 -3.730 1.00 30.62 233 THR A C 1
ATOM 1346 O O . THR A 1 234 ? 47.051 17.273 -2.942 1.00 30.40 233 THR A O 1
ATOM 1353 N N . PRO A 1 235 ? 48.706 18.273 -4.080 1.00 28.66 234 PRO A N 1
ATOM 1354 C CA . PRO A 1 235 ? 49.683 17.348 -3.492 1.00 30.66 234 PRO A CA 1
ATOM 1355 C C . PRO A 1 235 ? 49.842 17.549 -1.989 1.00 40.27 234 PRO A C 1
ATOM 1356 O O . PRO A 1 235 ? 49.657 18.661 -1.488 1.00 39.84 234 PRO A O 1
ATOM 1360 N N . SER A 1 236 ? 50.189 16.469 -1.275 1.00 43.86 235 SER A N 1
ATOM 1361 C CA . SER A 1 236 ? 50.432 16.504 0.168 1.00 47.05 235 SER A CA 1
ATOM 1362 C C . SER A 1 236 ? 51.808 17.156 0.437 1.00 57.55 235 SER A C 1
ATOM 1363 O O . SER A 1 236 ? 52.809 16.652 -0.081 1.00 58.48 235 SER A O 1
ATOM 1366 N N . PRO A 1 237 ? 51.900 18.281 1.189 1.00 57.67 236 PRO A N 1
ATOM 1367 C CA . PRO A 1 237 ? 53.219 18.896 1.413 1.00 58.73 236 PRO A CA 1
ATOM 1368 C C . PRO A 1 237 ? 53.929 18.320 2.641 1.00 64.98 236 PRO A C 1
ATOM 1369 O O . PRO A 1 237 ? 53.462 17.349 3.240 1.00 66.23 236 PRO A O 1
ATOM 1373 N N . GLY A 1 244 ? 49.819 26.013 2.771 1.00 39.22 243 GLY A N 1
ATOM 1374 C CA . GLY A 1 244 ? 50.104 27.342 2.229 1.00 37.37 243 GLY A CA 1
ATOM 1375 C C . GLY A 1 244 ? 48.896 28.251 2.247 1.00 37.50 243 GLY A C 1
ATOM 1376 O O . GLY A 1 244 ? 47.761 27.763 2.454 1.00 37.35 243 GLY A O 1
ATOM 1377 N N . THR A 1 245 ? 49.109 29.576 1.967 1.00 30.88 244 THR A N 1
ATOM 1378 C CA . THR A 1 245 ? 47.970 30.521 1.988 1.00 26.48 244 THR A CA 1
ATOM 1379 C C . THR A 1 245 ? 46.980 30.252 0.841 1.00 27.83 244 THR A C 1
ATOM 1380 O O . THR A 1 245 ? 45.773 30.452 1.041 1.00 25.92 244 THR A O 1
ATOM 1384 N N . THR A 1 246 ? 47.470 29.793 -0.315 1.00 26.11 245 THR A N 1
ATOM 1385 C CA . THR A 1 246 ? 46.639 29.499 -1.506 1.00 27.15 245 THR A CA 1
ATOM 1386 C C . THR A 1 246 ? 45.693 28.314 -1.233 1.00 28.37 245 THR A C 1
ATOM 1387 O O . THR A 1 246 ? 44.480 28.473 -1.384 1.00 28.93 245 THR A O 1
ATOM 1391 N N . GLN A 1 247 ? 46.234 27.130 -0.870 1.00 26.41 246 GLN A N 1
ATOM 1392 C CA . GLN A 1 247 ? 45.417 25.945 -0.603 1.00 26.61 246 GLN A CA 1
ATOM 1393 C C . GLN A 1 247 ? 44.355 26.216 0.469 1.00 29.32 246 GLN A C 1
ATOM 1394 O O . GLN A 1 247 ? 43.202 25.848 0.266 1.00 27.92 246 GLN A O 1
ATOM 1400 N N . ALA A 1 248 ? 44.725 26.865 1.602 1.00 25.99 247 ALA A N 1
ATOM 1401 C CA . ALA A 1 248 ? 43.756 27.136 2.657 1.00 25.12 247 ALA A CA 1
ATOM 1402 C C . ALA A 1 248 ? 42.592 28.035 2.174 1.00 27.27 247 ALA A C 1
ATOM 1403 O O . ALA A 1 248 ? 41.433 27.710 2.458 1.00 25.93 247 ALA A O 1
ATOM 1405 N N . ALA A 1 249 ? 42.879 29.127 1.443 1.00 23.14 248 ALA A N 1
ATOM 1406 C CA . ALA A 1 249 ? 41.848 30.044 0.928 1.00 22.98 248 ALA A CA 1
ATOM 1407 C C . ALA A 1 249 ? 40.976 29.326 -0.117 1.00 26.03 248 ALA A C 1
ATOM 1408 O O . ALA A 1 249 ? 39.731 29.435 -0.062 1.00 25.19 248 ALA A O 1
ATOM 1410 N N . LEU A 1 250 ? 41.625 28.552 -1.022 1.00 23.08 249 LEU A N 1
ATOM 1411 C CA . LEU A 1 250 ? 40.881 27.805 -2.048 1.00 22.73 249 LEU A CA 1
ATOM 1412 C C . LEU A 1 250 ? 39.984 26.735 -1.434 1.00 25.76 249 LEU A C 1
ATOM 1413 O O . LEU A 1 250 ? 38.788 26.672 -1.763 1.00 24.84 249 LEU A O 1
ATOM 1418 N N . PHE A 1 251 ? 40.521 25.933 -0.514 1.00 23.17 250 PHE A N 1
ATOM 1419 C CA . PHE A 1 251 ? 39.707 24.876 0.102 1.00 22.40 250 PHE A CA 1
ATOM 1420 C C . PHE A 1 251 ? 38.577 25.461 0.972 1.00 27.93 250 PHE A C 1
ATOM 1421 O O . PHE A 1 251 ? 37.455 24.934 0.949 1.00 26.37 250 PHE A O 1
ATOM 1429 N N . ALA A 1 252 ? 38.818 26.591 1.666 1.00 24.68 251 ALA A N 1
ATOM 1430 C CA . ALA A 1 252 ? 37.762 27.155 2.509 1.00 25.57 251 ALA A CA 1
ATOM 1431 C C . ALA A 1 252 ? 36.599 27.667 1.655 1.00 28.56 251 ALA A C 1
ATOM 1432 O O . ALA A 1 252 ? 35.444 27.288 1.909 1.00 28.59 251 ALA A O 1
ATOM 1434 N N . HIS A 1 253 ? 36.905 28.432 0.598 1.00 25.31 252 HIS A N 1
ATOM 1435 C CA . HIS A 1 253 ? 35.876 28.984 -0.279 1.00 25.58 252 HIS A CA 1
ATOM 1436 C C . HIS A 1 253 ? 35.213 27.891 -1.150 1.00 26.80 252 HIS A C 1
ATOM 1437 O O . HIS A 1 253 ? 33.980 27.887 -1.254 1.00 25.58 252 HIS A O 1
ATOM 1444 N N . ALA A 1 254 ? 36.009 26.980 -1.755 1.00 22.42 253 ALA A N 1
ATOM 1445 C CA . ALA A 1 254 ? 35.459 25.913 -2.634 1.00 23.06 253 ALA A CA 1
ATOM 1446 C C . ALA A 1 254 ? 34.556 24.932 -1.867 1.00 24.97 253 ALA A C 1
ATOM 1447 O O . ALA A 1 254 ? 33.503 24.503 -2.392 1.00 23.04 253 ALA A O 1
ATOM 1449 N N . THR A 1 255 ? 34.919 24.611 -0.599 1.00 23.55 254 THR A N 1
ATOM 1450 C CA . THR A 1 255 ? 34.082 23.721 0.231 1.00 24.61 254 THR A CA 1
ATOM 1451 C C . THR A 1 255 ? 32.708 24.372 0.475 1.00 27.13 254 THR A C 1
ATOM 1452 O O . THR A 1 255 ? 31.686 23.669 0.455 1.00 26.46 254 THR A O 1
ATOM 1456 N N . GLU A 1 256 ? 32.675 25.712 0.701 1.00 24.24 255 GLU A N 1
ATOM 1457 C CA A GLU A 1 256 ? 31.413 26.411 0.945 0.50 24.79 255 GLU A CA 1
ATOM 1458 C CA B GLU A 1 256 ? 31.438 26.459 0.936 0.50 24.79 255 GLU A CA 1
ATOM 1459 C C . GLU A 1 256 ? 30.495 26.339 -0.283 1.00 28.67 255 GLU A C 1
ATOM 1460 O O . GLU A 1 256 ? 29.261 26.348 -0.136 1.00 28.58 255 GLU A O 1
ATOM 1471 N N . LYS A 1 257 ? 31.091 26.211 -1.482 1.00 25.92 256 LYS A N 1
ATOM 1472 C CA . LYS A 1 257 ? 30.402 26.141 -2.778 1.00 27.05 256 LYS A CA 1
ATOM 1473 C C . LYS A 1 257 ? 30.118 24.697 -3.238 1.00 27.42 256 LYS A C 1
ATOM 1474 O O . LYS A 1 257 ? 29.616 24.493 -4.351 1.00 26.36 256 LYS A O 1
ATOM 1480 N N . GLY A 1 258 ? 30.360 23.725 -2.357 1.00 24.23 257 GLY A N 1
ATOM 1481 C CA . GLY A 1 258 ? 30.039 22.322 -2.612 1.00 25.18 257 GLY A CA 1
ATOM 1482 C C . GLY A 1 258 ? 31.121 21.445 -3.216 1.00 26.72 257 GLY A C 1
ATOM 1483 O O . GLY A 1 258 ? 30.870 20.263 -3.488 1.00 25.20 257 GLY A O 1
ATOM 1484 N N . TRP A 1 259 ? 32.317 22.020 -3.450 1.00 23.38 258 TRP A N 1
ATOM 1485 C CA . TRP A 1 259 ? 33.442 21.267 -3.993 1.00 23.66 258 TRP A CA 1
ATOM 1486 C C . TRP A 1 259 ? 34.009 20.345 -2.917 1.00 26.66 258 TRP A C 1
ATOM 1487 O O . TRP A 1 259 ? 33.973 20.684 -1.729 1.00 25.77 258 TRP A O 1
ATOM 1498 N N . ARG A 1 260 ? 34.538 19.184 -3.334 1.00 24.80 259 ARG A N 1
ATOM 1499 C CA . ARG A 1 260 ? 35.033 18.149 -2.415 1.00 24.14 259 ARG A CA 1
ATOM 1500 C C . ARG A 1 260 ? 36.568 18.185 -2.486 1.00 27.35 259 ARG A C 1
ATOM 1501 O O . ARG A 1 260 ? 37.143 17.709 -3.459 1.00 27.71 259 ARG A O 1
ATOM 1509 N N . CYS A 1 261 ? 37.193 18.821 -1.479 1.00 23.81 260 CYS A N 1
ATOM 1510 C CA . CYS A 1 261 ? 38.630 19.152 -1.441 1.00 23.54 260 CYS A CA 1
ATOM 1511 C C . CYS A 1 261 ? 39.432 18.242 -0.545 1.00 29.23 260 CYS A C 1
ATOM 1512 O O . CYS A 1 261 ? 39.031 17.988 0.588 1.00 31.32 260 CYS A O 1
ATOM 1515 N N . LYS A 1 262 ? 40.640 17.869 -1.003 1.00 26.96 261 LYS A N 1
ATOM 1516 C CA . LYS A 1 262 ? 41.540 17.016 -0.225 1.00 27.42 261 LYS A CA 1
ATOM 1517 C C . LYS A 1 262 ? 42.949 17.092 -0.766 1.00 31.17 261 LYS A C 1
ATOM 1518 O O . LYS A 1 262 ? 43.128 17.229 -1.971 1.00 26.51 261 LYS A O 1
ATOM 1524 N N . GLU A 1 263 ? 43.937 16.929 0.118 1.00 32.68 262 GLU A N 1
ATOM 1525 C CA . GLU A 1 263 ? 45.333 16.751 -0.268 1.00 34.04 262 GLU A CA 1
ATOM 1526 C C . GLU A 1 263 ? 45.479 15.291 -0.640 1.00 39.40 262 GLU A C 1
ATOM 1527 O O . GLU A 1 263 ? 44.795 14.443 -0.036 1.00 40.77 262 GLU A O 1
ATOM 1533 N N . LYS A 1 264 ? 46.310 14.973 -1.640 1.00 35.37 263 LYS A N 1
ATOM 1534 C CA . LYS A 1 264 ? 46.468 13.581 -2.091 1.00 36.91 263 LYS A CA 1
ATOM 1535 C C . LYS A 1 264 ? 47.881 13.333 -2.618 1.00 40.77 263 LYS A C 1
ATOM 1536 O O . LYS A 1 264 ? 48.506 14.254 -3.128 1.00 37.73 263 LYS A O 1
ATOM 1542 N N . ASP A 1 265 ? 48.373 12.078 -2.530 1.00 41.76 264 ASP A N 1
ATOM 1543 C CA . ASP A 1 265 ? 49.661 11.732 -3.134 1.00 43.70 264 ASP A CA 1
ATOM 1544 C C . ASP A 1 265 ? 49.399 11.606 -4.635 1.00 46.62 264 ASP A C 1
ATOM 1545 O O . ASP A 1 265 ? 49.076 10.529 -5.135 1.00 48.57 264 ASP A O 1
ATOM 1550 N N . LEU A 1 266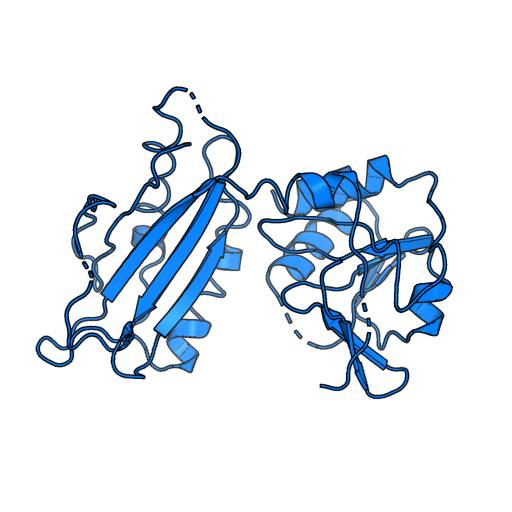 ? 49.406 12.759 -5.318 1.00 40.49 265 LEU A N 1
ATOM 1551 C CA . LEU A 1 266 ? 49.115 12.887 -6.735 1.00 39.99 265 LEU A CA 1
ATOM 1552 C C . LEU A 1 266 ? 50.251 12.344 -7.573 1.00 46.22 265 LEU A C 1
ATOM 1553 O O . LEU A 1 266 ? 51.427 12.483 -7.228 1.00 45.67 265 LEU A O 1
ATOM 1558 N N . SER A 1 267 ? 49.889 11.752 -8.690 1.00 44.75 266 SER A N 1
ATOM 1559 C CA . SER A 1 267 ? 50.840 11.232 -9.646 1.00 46.28 266 SER A CA 1
ATOM 1560 C C . SER A 1 267 ? 50.685 11.983 -10.949 1.00 49.00 266 SER A C 1
ATOM 1561 O O . SER A 1 267 ? 49.675 12.675 -11.145 1.00 45.81 266 SER A O 1
ATOM 1564 N N . ILE A 1 268 ? 51.670 11.825 -11.855 1.00 47.57 267 ILE A N 1
ATOM 1565 C CA . ILE A 1 268 ? 51.633 12.416 -13.187 1.00 48.21 267 ILE A CA 1
ATOM 1566 C C . ILE A 1 268 ? 50.389 11.870 -13.917 1.00 51.99 267 ILE A C 1
ATOM 1567 O O . ILE A 1 268 ? 49.678 12.651 -14.548 1.00 51.44 267 ILE A O 1
ATOM 1572 N N . ASP A 1 269 ? 50.086 10.556 -13.757 1.00 49.66 268 ASP A N 1
ATOM 1573 C CA . ASP A 1 269 ? 48.902 9.919 -14.342 1.00 50.16 268 ASP A CA 1
ATOM 1574 C C . ASP A 1 269 ? 47.618 10.598 -13.858 1.00 50.82 268 ASP A C 1
ATOM 1575 O O . ASP A 1 269 ? 46.719 10.808 -14.675 1.00 50.48 268 ASP A O 1
ATOM 1580 N N . ASP A 1 270 ? 47.533 10.959 -12.546 1.00 46.17 269 ASP A N 1
ATOM 1581 C CA . ASP A 1 270 ? 46.375 11.674 -11.982 1.00 45.26 269 ASP A CA 1
ATOM 1582 C C . ASP A 1 270 ? 46.186 13.006 -12.706 1.00 47.86 269 ASP A C 1
ATOM 1583 O O . ASP A 1 270 ? 45.055 13.371 -13.025 1.00 47.53 269 ASP A O 1
ATOM 1588 N N . LEU A 1 271 ? 47.300 13.716 -12.993 1.00 44.28 270 LEU A N 1
ATOM 1589 C CA . LEU A 1 271 ? 47.261 14.980 -13.725 1.00 42.90 270 LEU A CA 1
ATOM 1590 C C . LEU A 1 271 ? 46.779 14.752 -15.163 1.00 48.03 270 LEU A C 1
ATOM 1591 O O . LEU A 1 271 ? 45.902 15.481 -15.606 1.00 47.66 270 LEU A O 1
ATOM 1596 N N . PHE A 1 272 ? 47.285 13.710 -15.867 1.00 46.74 271 PHE A N 1
ATOM 1597 C CA . PHE A 1 272 ? 46.834 13.423 -17.234 1.00 48.29 271 PHE A CA 1
ATOM 1598 C C . PHE A 1 272 ? 45.372 12.948 -17.283 1.00 51.79 271 PHE A C 1
ATOM 1599 O O . PHE A 1 272 ? 44.680 13.215 -18.266 1.00 52.38 271 PHE A O 1
ATOM 1607 N N . GLY A 1 273 ? 44.908 12.294 -16.218 1.00 48.21 272 GLY A N 1
ATOM 1608 C CA . GLY A 1 273 ? 43.535 11.810 -16.111 1.00 47.36 272 GLY A CA 1
ATOM 1609 C C . GLY A 1 273 ? 42.526 12.815 -15.579 1.00 49.07 272 GLY A C 1
ATOM 1610 O O . GLY A 1 273 ? 41.326 12.544 -15.603 1.00 48.01 272 GLY A O 1
ATOM 1611 N N . ALA A 1 274 ? 42.990 13.987 -15.090 1.00 45.24 273 ALA A N 1
ATOM 1612 C CA . ALA A 1 274 ? 42.092 15.003 -14.525 1.00 43.53 273 ALA A CA 1
ATOM 1613 C C . ALA A 1 274 ? 41.306 15.767 -15.594 1.00 48.64 273 ALA A C 1
ATOM 1614 O O . ALA A 1 274 ? 41.738 15.826 -16.752 1.00 50.05 273 ALA A O 1
ATOM 1616 N N . ASP A 1 275 ? 40.168 16.390 -15.188 1.00 43.19 274 ASP A N 1
ATOM 1617 C CA . ASP A 1 275 ? 39.367 17.275 -16.045 1.00 42.67 274 ASP A CA 1
ATOM 1618 C C . ASP A 1 275 ? 40.214 18.500 -16.412 1.00 46.59 274 ASP A C 1
ATOM 1619 O O . ASP A 1 275 ? 40.222 18.925 -17.571 1.00 47.19 274 ASP A O 1
ATOM 1624 N N . SER A 1 276 ? 40.962 19.048 -15.416 1.00 40.34 275 SER A N 1
ATOM 1625 C CA . SER A 1 276 ? 41.874 20.172 -15.604 1.00 38.60 275 SER A CA 1
ATOM 1626 C C . SER A 1 276 ? 42.953 20.212 -14.515 1.00 39.93 275 SER A C 1
ATOM 1627 O O . SER A 1 276 ? 42.777 19.651 -13.424 1.00 37.34 275 SER A O 1
ATOM 1630 N N . VAL A 1 277 ? 44.094 20.830 -14.850 1.00 36.91 276 VAL A N 1
ATOM 1631 C CA . VAL A 1 277 ? 45.267 20.992 -13.991 1.00 35.50 276 VAL A CA 1
ATOM 1632 C C . VAL A 1 277 ? 45.638 22.470 -14.037 1.00 39.86 276 VAL A C 1
ATOM 1633 O O . VAL A 1 277 ? 45.686 23.086 -15.110 1.00 39.92 276 VAL A O 1
ATOM 1637 N N . TRP A 1 278 ? 45.868 23.032 -12.859 1.00 34.82 277 TRP A N 1
ATOM 1638 C CA . TRP A 1 278 ? 46.106 24.445 -12.673 1.00 33.49 277 TRP A CA 1
ATOM 1639 C C . TRP A 1 278 ? 47.241 24.716 -11.751 1.00 35.86 277 TRP A C 1
ATOM 1640 O O . TRP A 1 278 ? 47.571 23.896 -10.888 1.00 34.52 277 TRP A O 1
ATOM 1651 N N . LEU A 1 279 ? 47.845 25.888 -11.938 1.00 31.63 278 LEU A N 1
ATOM 1652 C CA A LEU A 1 279 ? 48.855 26.411 -11.040 0.50 30.21 278 LEU A CA 1
ATOM 1653 C CA B LEU A 1 279 ? 48.861 26.427 -11.057 0.50 31.14 278 LEU A CA 1
ATOM 1654 C C . LEU A 1 279 ? 48.212 27.616 -10.388 1.00 31.52 278 LEU A C 1
ATOM 1655 O O . LEU A 1 279 ? 47.550 28.408 -11.074 1.00 31.33 278 LEU A O 1
ATOM 1664 N N . VAL A 1 280 ? 48.266 27.676 -9.064 1.00 26.36 279 VAL A N 1
ATOM 1665 C CA . VAL A 1 280 ? 47.578 28.762 -8.352 1.00 24.78 279 VAL A CA 1
ATOM 1666 C C . VAL A 1 280 ? 48.528 29.437 -7.374 1.00 27.06 279 VAL A C 1
ATOM 1667 O O . VAL A 1 280 ? 49.245 28.772 -6.637 1.00 27.13 279 VAL A O 1
ATOM 1671 N N . SER A 1 281 ? 48.541 30.773 -7.375 1.00 24.20 280 SER A N 1
ATOM 1672 C CA . SER A 1 281 ? 49.393 31.558 -6.482 1.00 21.73 280 SER A CA 1
ATOM 1673 C C . SER A 1 281 ? 48.680 32.865 -6.147 1.00 23.64 280 SER A C 1
ATOM 1674 O O . SER A 1 281 ? 47.664 33.176 -6.787 1.00 21.74 280 SER A O 1
ATOM 1677 N N . SER A 1 282 ? 49.138 33.575 -5.084 1.00 23.19 281 SER A N 1
ATOM 1678 C CA . SER A 1 282 ? 48.445 34.779 -4.617 1.00 22.85 281 SER A CA 1
ATOM 1679 C C . SER A 1 282 ? 48.225 35.864 -5.655 1.00 23.45 281 SER A C 1
ATOM 1680 O O . SER A 1 282 ? 47.110 36.356 -5.778 1.00 21.58 281 SER A O 1
ATOM 1683 N N . VAL A 1 283 ? 49.273 36.231 -6.409 1.00 22.37 282 VAL A N 1
ATOM 1684 C CA . VAL A 1 283 ? 49.178 37.347 -7.336 1.00 21.01 282 VAL A CA 1
ATOM 1685 C C . VAL A 1 283 ? 48.800 36.914 -8.731 1.00 25.70 282 VAL A C 1
ATOM 1686 O O . VAL A 1 283 ? 47.852 37.489 -9.271 1.00 24.62 282 VAL A O 1
ATOM 1690 N N . ARG A 1 284 ? 49.530 35.937 -9.338 1.00 24.20 283 ARG A N 1
ATOM 1691 C CA A ARG A 1 284 ? 49.179 35.471 -10.681 0.50 25.28 283 ARG A CA 1
ATOM 1692 C CA B ARG A 1 284 ? 49.174 35.480 -10.683 0.50 25.38 283 ARG A CA 1
ATOM 1693 C C . ARG A 1 284 ? 47.761 34.896 -10.681 1.00 28.63 283 ARG A C 1
ATOM 1694 O O . ARG A 1 284 ? 47.026 35.046 -11.658 1.00 30.68 283 ARG A O 1
ATOM 1709 N N . GLY A 1 285 ? 47.375 34.259 -9.577 1.00 23.88 284 GLY A N 1
ATOM 1710 C CA . GLY A 1 285 ? 46.043 33.681 -9.461 1.00 23.29 284 GLY A CA 1
ATOM 1711 C C . GLY A 1 285 ? 45.977 32.354 -10.195 1.00 28.56 284 GLY A C 1
ATOM 1712 O O . GLY A 1 285 ? 47.001 31.668 -10.331 1.00 28.43 284 GLY A O 1
ATOM 1713 N N . PRO A 1 286 ? 44.791 31.936 -10.656 1.00 27.66 285 PRO A N 1
ATOM 1714 C CA . PRO A 1 286 ? 44.709 30.629 -11.333 1.00 29.17 285 PRO A CA 1
ATOM 1715 C C . PRO A 1 286 ? 45.156 30.661 -12.789 1.00 35.21 285 PRO A C 1
ATOM 1716 O O . PRO A 1 286 ? 44.659 31.466 -13.571 1.00 35.28 285 PRO A O 1
ATOM 1720 N N . VAL A 1 287 ? 46.091 29.772 -13.151 1.00 33.94 286 VAL A N 1
ATOM 1721 C CA . VAL A 1 287 ? 46.529 29.610 -14.542 1.00 35.98 286 VAL A CA 1
ATOM 1722 C C . VAL A 1 287 ? 46.391 28.122 -14.906 1.00 42.47 286 VAL A C 1
ATOM 1723 O O . VAL A 1 287 ? 46.790 27.245 -14.134 1.00 40.85 286 VAL A O 1
ATOM 1727 N N . ARG A 1 288 ? 45.816 27.861 -16.065 1.00 42.36 287 ARG A N 1
ATOM 1728 C CA . ARG A 1 288 ? 45.615 26.517 -16.616 1.00 44.32 287 ARG A CA 1
ATOM 1729 C C . ARG A 1 288 ? 46.948 25.914 -17.064 1.00 51.25 287 ARG A C 1
ATOM 1730 O O . ARG A 1 288 ? 47.820 26.628 -17.573 1.00 49.79 287 ARG A O 1
ATOM 1738 N N . VAL A 1 289 ? 47.122 24.607 -16.849 1.00 49.90 288 VAL A N 1
ATOM 1739 C CA . VAL A 1 289 ? 48.325 23.908 -17.297 1.00 51.48 288 VAL A CA 1
ATOM 1740 C C . VAL A 1 289 ? 47.958 23.283 -18.633 1.00 55.85 288 VAL A C 1
ATOM 1741 O O . VAL A 1 289 ? 47.171 22.347 -18.657 1.00 56.41 288 VAL A O 1
ATOM 1745 N N . THR A 1 290 ? 48.444 23.859 -19.745 1.00 52.49 289 THR A N 1
ATOM 1746 C CA . THR A 1 290 ? 48.145 23.333 -21.087 1.00 53.22 289 THR A CA 1
ATOM 1747 C C . THR A 1 290 ? 49.214 22.322 -21.520 1.00 54.02 289 THR A C 1
ATOM 1748 O O . THR A 1 290 ? 48.992 21.597 -22.484 1.00 52.63 289 THR A O 1
ATOM 1752 N N . ARG A 1 291 ? 50.394 22.313 -20.848 1.00 49.66 290 ARG A N 1
ATOM 1753 C CA . ARG A 1 291 ? 51.503 21.438 -21.216 1.00 52.19 290 ARG A CA 1
ATOM 1754 C C . ARG A 1 291 ? 52.351 21.062 -20.002 1.00 59.75 290 ARG A C 1
ATOM 1755 O O . ARG A 1 291 ? 52.709 21.912 -19.181 1.00 59.13 290 ARG A O 1
ATOM 1763 N N . LEU A 1 292 ? 52.670 19.762 -19.920 1.00 59.71 291 LEU A N 1
ATOM 1764 C CA . LEU A 1 292 ? 53.509 19.128 -18.908 1.00 59.94 291 LEU A CA 1
ATOM 1765 C C . LEU A 1 292 ? 54.483 18.227 -19.677 1.00 67.37 291 LEU A C 1
ATOM 1766 O O . LEU A 1 292 ? 54.155 17.083 -20.022 1.00 68.02 291 LEU A O 1
ATOM 1771 N N . ASP A 1 293 ? 55.639 18.816 -20.063 1.00 65.30 292 ASP A N 1
ATOM 1772 C CA . ASP A 1 293 ? 56.692 18.207 -20.887 1.00 67.15 292 ASP A CA 1
ATOM 1773 C C . ASP A 1 293 ? 56.181 17.951 -22.343 1.00 73.13 292 ASP A C 1
ATOM 1774 O O . ASP A 1 293 ? 56.996 17.780 -23.255 1.00 74.57 292 ASP A O 1
ATOM 1779 N N . GLY A 1 294 ? 54.851 17.959 -22.525 1.00 68.74 293 GLY A N 1
ATOM 1780 C CA . GLY A 1 294 ? 54.142 17.766 -23.788 1.00 69.47 293 GLY A CA 1
ATOM 1781 C C . GLY A 1 294 ? 52.652 17.490 -23.616 1.00 72.84 293 GLY A C 1
ATOM 1782 O O . GLY A 1 294 ? 52.128 17.501 -22.490 1.00 70.10 293 GLY A O 1
ATOM 1783 N N . HIS A 1 295 ? 51.961 17.283 -24.765 1.00 71.36 294 HIS A N 1
ATOM 1784 C CA . HIS A 1 295 ? 50.548 16.917 -24.981 1.00 71.69 294 HIS A CA 1
ATOM 1785 C C . HIS A 1 295 ? 49.504 17.928 -24.459 1.00 74.08 294 HIS A C 1
ATOM 1786 O O . HIS A 1 295 ? 49.599 18.408 -23.329 1.00 71.74 294 HIS A O 1
ATOM 1788 N N . LYS A 1 296 ? 48.457 18.178 -25.284 1.00 71.36 295 LYS A N 1
ATOM 1789 C CA . LYS A 1 296 ? 47.324 19.055 -24.965 1.00 69.63 295 LYS A CA 1
ATOM 1790 C C . LYS A 1 296 ? 46.500 18.427 -23.833 1.00 72.27 295 LYS A C 1
ATOM 1791 O O . LYS A 1 296 ? 46.002 17.302 -23.979 1.00 72.54 295 LYS A O 1
ATOM 1793 N N . LEU A 1 297 ? 46.399 19.152 -22.694 1.00 66.69 296 LEU A N 1
ATOM 1794 C CA . LEU A 1 297 ? 45.729 18.745 -21.458 1.00 64.99 296 LEU A CA 1
ATOM 1795 C C . LEU A 1 297 ? 44.213 19.047 -21.468 1.00 69.92 296 LEU A C 1
ATOM 1796 O O . LEU A 1 297 ? 43.646 19.435 -20.434 1.00 69.52 296 LEU A O 1
ATOM 1801 N N . ARG A 1 298 ? 43.559 18.823 -22.626 1.00 66.42 297 ARG A N 1
ATOM 1802 C CA . ARG A 1 298 ? 42.122 18.994 -22.884 1.00 65.93 297 ARG A CA 1
ATOM 1803 C C . ARG A 1 298 ? 41.631 20.431 -22.556 1.00 66.02 297 ARG A C 1
ATOM 1804 O O . ARG A 1 298 ? 42.435 21.366 -22.564 1.00 63.79 297 ARG A O 1
ATOM 1806 N N . LYS A 1 299 ? 40.301 20.600 -22.342 1.00 60.96 298 LYS A N 1
ATOM 1807 C CA . LYS A 1 299 ? 39.635 21.871 -22.044 1.00 59.36 298 LYS A CA 1
ATOM 1808 C C . LYS A 1 299 ? 38.285 21.556 -21.405 1.00 61.50 298 LYS A C 1
ATOM 1809 O O . LYS A 1 299 ? 37.450 20.919 -22.053 1.00 62.18 298 LYS A O 1
ATOM 1815 N N . PRO A 1 300 ? 38.038 21.943 -20.136 1.00 54.53 299 PRO A N 1
ATOM 1816 C CA . PRO A 1 300 ? 36.763 21.563 -19.514 1.00 53.93 299 PRO A CA 1
ATOM 1817 C C . PRO A 1 300 ? 35.600 22.500 -19.847 1.00 56.72 299 PRO A C 1
ATOM 1818 O O . PRO A 1 300 ? 35.804 23.689 -20.085 1.00 55.43 299 PRO A O 1
ATOM 1822 N N . ASP A 1 301 ? 34.368 21.965 -19.803 1.00 53.99 300 ASP A N 1
ATOM 1823 C CA . ASP A 1 301 ? 33.146 22.746 -20.027 1.00 54.31 300 ASP A CA 1
ATOM 1824 C C . ASP A 1 301 ? 32.932 23.788 -18.915 1.00 56.98 300 ASP A C 1
ATOM 1825 O O . ASP A 1 301 ? 32.265 24.802 -19.152 1.00 57.27 300 ASP A O 1
ATOM 1830 N N . ASN A 1 302 ? 33.518 23.538 -17.712 1.00 50.93 301 ASN A N 1
ATOM 1831 C CA . ASN A 1 302 ? 33.393 24.378 -16.521 1.00 48.17 301 ASN A CA 1
ATOM 1832 C C . ASN A 1 302 ? 34.617 25.303 -16.303 1.00 52.53 301 ASN A C 1
ATOM 1833 O O . ASN A 1 302 ? 34.755 25.858 -15.209 1.00 50.26 301 ASN A O 1
ATOM 1838 N N . GLU A 1 303 ? 35.487 25.478 -17.333 1.00 50.44 302 GLU A N 1
ATOM 1839 C CA . GLU A 1 303 ? 36.702 26.297 -17.265 1.00 49.86 302 GLU A CA 1
ATOM 1840 C C . GLU A 1 303 ? 36.430 27.726 -16.741 1.00 53.26 302 GLU A C 1
ATOM 1841 O O . GLU A 1 303 ? 37.156 28.192 -15.852 1.00 50.31 302 GLU A O 1
ATOM 1847 N N . LYS A 1 304 ? 35.384 28.400 -17.279 1.00 50.56 303 LYS A N 1
ATOM 1848 C CA . LYS A 1 304 ? 34.980 29.749 -16.867 1.00 49.42 303 LYS A CA 1
ATOM 1849 C C . LYS A 1 304 ? 34.633 29.761 -15.383 1.00 48.93 303 LYS A C 1
ATOM 1850 O O . LYS A 1 304 ? 35.145 30.610 -14.648 1.00 47.01 303 LYS A O 1
ATOM 1852 N N . GLU A 1 305 ? 33.795 28.787 -14.944 1.00 44.26 304 GLU A N 1
ATOM 1853 C CA . GLU A 1 305 ? 33.371 28.614 -13.558 1.00 42.41 304 GLU A CA 1
ATOM 1854 C C . GLU A 1 305 ? 34.594 28.415 -12.642 1.00 41.63 304 GLU A C 1
ATOM 1855 O O . GLU A 1 305 ? 34.633 29.024 -11.580 1.00 40.13 304 GLU A O 1
ATOM 1861 N N . ILE A 1 306 ? 35.577 27.576 -13.055 1.00 36.62 305 ILE A N 1
ATOM 1862 C CA . ILE A 1 306 ? 36.759 27.264 -12.227 1.00 34.35 305 ILE A CA 1
ATOM 1863 C C . ILE A 1 306 ? 37.613 28.517 -12.060 1.00 35.70 305 ILE A C 1
ATOM 1864 O O . ILE A 1 306 ? 38.039 28.808 -10.941 1.00 30.68 305 ILE A O 1
ATOM 1869 N N . LYS A 1 307 ? 37.839 29.263 -13.164 1.00 34.68 306 LYS A N 1
ATOM 1870 C CA . LYS A 1 307 ? 38.599 30.505 -13.152 1.00 34.13 306 LYS A CA 1
ATOM 1871 C C . LYS A 1 307 ? 37.964 31.495 -12.179 1.00 36.25 306 LYS A C 1
ATOM 1872 O O . LYS A 1 307 ? 38.681 32.062 -11.355 1.00 35.12 306 LYS A O 1
ATOM 1878 N N . ALA A 1 308 ? 36.620 31.614 -12.201 1.00 34.22 307 ALA A N 1
ATOM 1879 C CA . ALA A 1 308 ? 35.879 32.497 -11.295 1.00 33.72 307 ALA A CA 1
ATOM 1880 C C . ALA A 1 308 ? 35.936 32.006 -9.841 1.00 33.69 307 ALA A C 1
ATOM 1881 O O . ALA A 1 308 ? 36.100 32.816 -8.919 1.00 31.84 307 ALA A O 1
ATOM 1883 N N . LEU A 1 309 ? 35.852 30.681 -9.642 1.00 27.46 308 LEU A N 1
ATOM 1884 C CA . LEU A 1 309 ? 35.888 30.075 -8.301 1.00 25.25 308 LEU A CA 1
ATOM 1885 C C . LEU A 1 309 ? 37.205 30.384 -7.588 1.00 26.60 308 LEU A C 1
ATOM 1886 O O . LEU A 1 309 ? 37.196 30.828 -6.433 1.00 26.71 308 LEU A O 1
ATOM 1891 N N . ILE A 1 310 ? 38.315 30.104 -8.270 1.00 23.95 309 ILE A N 1
ATOM 1892 C CA . ILE A 1 310 ? 39.642 30.283 -7.689 1.00 22.30 309 ILE A CA 1
ATOM 1893 C C . ILE A 1 310 ? 39.943 31.772 -7.513 1.00 26.16 309 ILE A C 1
ATOM 1894 O O . ILE A 1 310 ? 40.435 32.138 -6.447 1.00 25.07 309 ILE A O 1
ATOM 1899 N N . THR A 1 311 ? 39.595 32.622 -8.511 1.00 26.56 310 THR A N 1
ATOM 1900 C CA . THR A 1 311 ? 39.821 34.077 -8.397 1.00 26.87 310 THR A CA 1
ATOM 1901 C C . THR A 1 311 ? 39.077 34.623 -7.175 1.00 28.79 310 THR A C 1
ATOM 1902 O O . THR A 1 311 ? 39.648 35.414 -6.422 1.00 27.59 310 THR A O 1
ATOM 1906 N N . LYS A 1 312 ? 37.814 34.203 -6.966 1.00 25.76 311 LYS A N 1
ATOM 1907 C CA . LYS A 1 312 ? 37.069 34.664 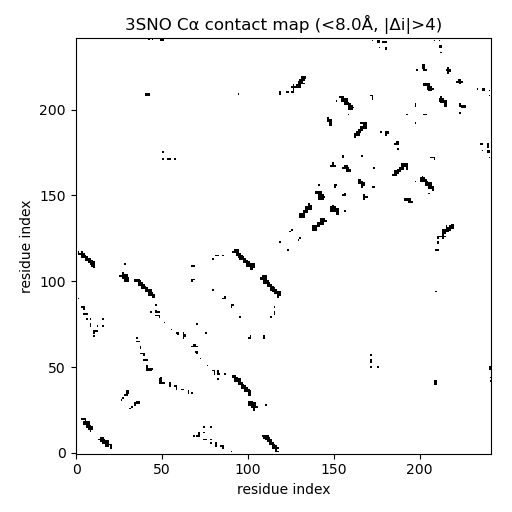-5.805 1.00 25.57 311 LYS A CA 1
ATOM 1908 C C . LYS A 1 312 ? 37.711 34.153 -4.511 1.00 25.53 311 LYS A C 1
ATOM 1909 O O . LYS A 1 312 ? 37.835 34.918 -3.559 1.00 26.65 311 LYS A O 1
ATOM 1915 N N . ALA A 1 313 ? 38.124 32.869 -4.474 1.00 21.71 312 ALA A N 1
ATOM 1916 C CA . ALA A 1 313 ? 38.727 32.250 -3.274 1.00 21.14 312 ALA A CA 1
ATOM 1917 C C . ALA A 1 313 ? 39.964 33.019 -2.789 1.00 24.84 312 ALA A C 1
ATOM 1918 O O . ALA A 1 313 ? 40.211 33.100 -1.577 1.00 25.78 312 ALA A O 1
ATOM 1920 N N . LEU A 1 314 ? 40.732 33.549 -3.745 1.00 24.38 313 LEU A N 1
ATOM 1921 C CA . LEU A 1 314 ? 41.996 34.251 -3.462 1.00 24.89 313 LEU A CA 1
ATOM 1922 C C . LEU A 1 314 ? 41.828 35.769 -3.322 1.00 28.29 313 LEU A C 1
ATOM 1923 O O . LEU A 1 314 ? 42.814 36.484 -3.068 1.00 27.02 313 LEU A O 1
ATOM 1928 N N . GLY A 1 315 ? 40.597 36.236 -3.450 1.00 24.61 314 GLY A N 1
ATOM 1929 C CA . GLY A 1 315 ? 40.254 37.650 -3.394 1.00 27.70 314 GLY A CA 1
ATOM 1930 C C . GLY A 1 315 ? 40.092 38.214 -1.999 1.00 30.38 314 GLY A C 1
ATOM 1931 O O . GLY A 1 315 ? 40.319 37.492 -1.007 1.00 37.55 314 GLY A O 1
#

Sequence (242 aa):
APTPVILLIVEPYGGSIRRQQNPNLPVFWDDAALTRGDGIFETLLIIRDDGHACNVVRRHGEERFKKASAALLGLPEPILEDWEKKATQGIESSWYSHHPAGEASCTWTLSRGRSSTGLASGWLTITPVSSDKKLAQREHGVSVTSSSRFDDVIFTDGDRVLEGATSTVVSFKKGDKIRTTPSPGTTQAALFAHATEEKGWRCKEKDLSIDDLFGADSVWLLVSSVRRGPVRVTRLDGHKLRKPDNEKEIKALITKALG

Foldseek 3Di:
DDQKWKWWQFAPPDDIGTDHPPDDADCQFLVNVVADKDKFKFKDFDQATWLLVFSLVVRQVSCVVRVHPRGPSVRVRVSVNSSCVDVVDDDGMWMKMWMWTCTGPVPRTIIIMMMIGHQDPLLVVQLVPFDAEEDDVVDWYFYADVFWTAAIRQWWKWFAAPLEIETADHGSLLVLLCVQSVVVPRHYDYDRDGPVNCLPTLFMWTADRHSGTGTHLHDVDDGSDHHPCNVVVSVSRVVSSD

InterPro domains:
  IPR001544 Aminotransferase class IV [PF01063] (47-290)
  IPR036038 Aminotransferase-like, PLP-dependent enzymes [SSF56752] (29-308)
  IPR043131 Branched-chain-amino-acid aminotransferase-like, N-terminal [G3DSA:3.30.470.10] (1-131)
  IPR043132 Branched-chain-amino-acid aminotransferase-like, C-terminal [G3DSA:3.20.10.10] (134-313)
  IPR050571 Class-IV Pyridoxal-Phosphate-Dependent Aminotransferase [PTHR42743] (30-298)

Solvent-accessible surface area: 12660 Å² total

Secondary structure (P-SEA, 3-state):
cbbbbbbbbbccbbbbbbbcccccccccccccccccccbbbbbbccccccaaaaaaaaaaaaaaaacccccaaaaaaaaaccccccccccccbbbbbbbbccccccccbbbbbbbbbcccaaaaaaaacccccccccccbbbbbccccccccccbbbbbbcccbbbbccccaaaaaaaaaaaaabbbbbbccccaaaaaaccccccccccccccccccccccccccccaaaaaaaaaaaaac

Organism: Corynebacterium glutamicum (strain ATCC 13032 / DSM 20300 / JCM 1318 / BCRC 11384 / CCUG 27702 / LMG 3730 / NBRC 12168 / NCIMB 10025 / NRRL B-2784 / 534) (NCBI:txid196627)

B-factor: mean 38.1, std 14.9, range [16.99, 111.64]

=== Feature glossary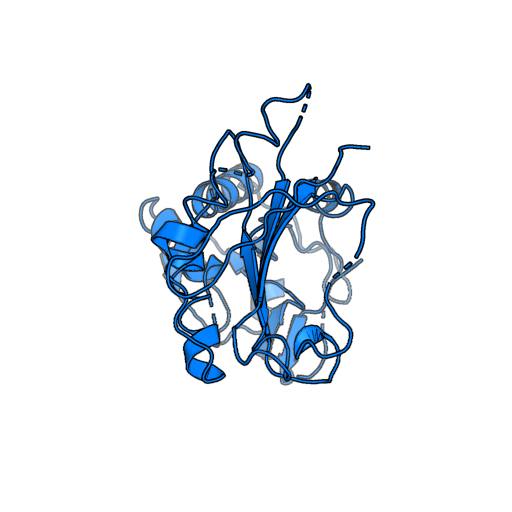 ===
Feature key, reading from the visual/contextual features back to the raw sequence:

Rendered structure images. Structure images are PyMOL renders from six orthogonal camera directions. Cartoon representation draws helices as coils and strands as arrows; sticks shows the backbone as bonds; surface shows the solvent-excluded envelope. Rainbow coloring maps sequence position to hue (blue→red, N→C); chain coloring assigns a distinct color per polypeptide.

Contact-map, Ramachandran, and PAE plots. Three diagnostic plots accompany the record. The Cα contact map visualizes the tertiary structure as a 2D adjacency matrix (8 Å cutoff, sequence-local contacts suppressed). The Ramachandran plot shows the distribution of backbone (φ, ψ) torsions, with points in the α and β basins reflecting secondary structure content. The PAE plot shows AlphaFold's inter-residue confidence as a color matrix.

InterPro / GO / CATH / organism. The annotation block draws on four external resources. InterPro: which protein families and domains the sequence belongs to. GO: standardized terms for what the protein does, what process it participates in, and where in the cell it acts. CATH: which structural fold it has in the CATH hierarchy. Organism: the species of origin.

Nearest PDB structures. Structural nearest neighbors (via Foldseek easy-search vs the PDB). Reported per hit: target PDB id, E-value, and alignment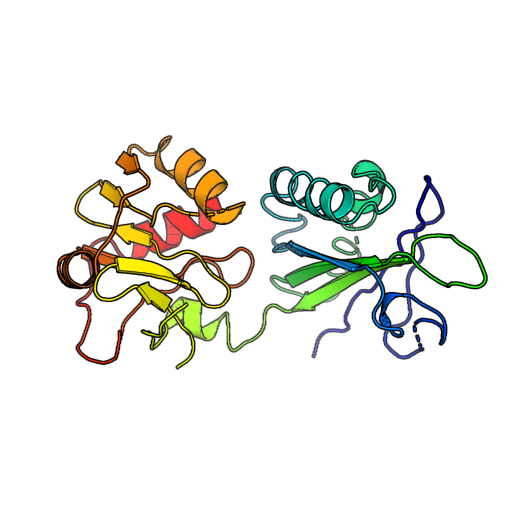 TM-score. A TM-score above ~0.5 is the conventional threshold for 'same fold'.

Predicted aligned error. Predicted aligned error is AlphaFold's pairwise confidence. Unlike pLDDT (per-residue), PAE is per-residue-pair and captures whether two parts of the structure are correctly placed relative to each other. Units are ångströms of expected positional error.

Solvent-accessible surface area. SASA measures how much of the protein is reachable by solvent. It is computed by rolling a water-sized probe over the atomic surface and summing the exposed area (Å²). Per-residue SASA distinguishes core (buried, low SASA) from surface (exposed, high SASA) residues; total SASA is a whole-molecule size measure.

B-factor. Crystallographic B-factors measure how much each atom's electron density is smeared out, in Å². They rise in mobile loops and surface residues and fall in the buried interior. In AlphaFold models this column is repurposed to hold pLDDT instead.

pLDDT. For AlphaFold models, the B-factor field carries pLDDT — the model's own estimate of local accuracy on a 0–100 scale. Regions with pLDDT<50 should be treated as essentially unmodeled; they often correspond to intrinsically disordered segments.

Backbone torsions (φ/ψ). φ (phi) and ψ (psi) are the two rotatable backbone dihedrals per residue: φ is the C(i-1)–N–Cα–C torsion, ψ is the N–Cα–C–N(i+1) torsion, both in degrees on (−180°, 180°]. α-helical residues cluster near (−60°, −45°); β-strand residues near (−120°, +130°). A Ramachandran plot is simply a scatter of (φ, ψ) for every residue.

Radius of gyration, Cα contacts, bounding box. Radius of gyration (Rg) is the root-mean-square distance of Cα atoms from their centroid — a single number for overall size and compactness. A globular domain of N residues has Rg ≈ 2.2·N^0.38 Å; an extended or disordered chain has a much larger Rg. The Cα contact count is the number of residue pairs whose Cα atoms are within 8 Å and are more than four positions apart in sequence — a standard proxy for tertiary packing density. The bounding box is the smallest axis-aligned box enclosing all Cα atoms.

Secondary structure (3-state, P-SEA). Three-state secondary structure (P-SEA) collapses the eight DSSP classes into helix (a), strand (b), and coil (c). P-SEA assigns these from Cα geometry alone — distances and angles — without requiring backbone oxygens, so it works on any Cα trace.

Secondary structure (8-state, DSSP). Secondary structure is the local, repeating backbone conformation. DSSP classifies it into eight states by reading the hydrogen-bond network: three helix types (H, G, I), two β types (E, B), two non-regular types (T, S), and unstructured coil (-).

Foldseek 3Di. The Foldseek 3Di string encodes local tertiary geometry as a 20-letter alphabet — one character per residue — derived from the relative positions of nearby Cα atoms. Unlike the amino-acid sequence, 3Di is a direct function of the 3D structure, so two proteins with the same fold have similar 3Di strings even at low sequence identity.

mmCIF coordinates. Structure coordinates are given as an mmCIF _atom_site loop: one row per atom with element, residue name, chain id, sequence number, and x/y/z position in Å. Only the four main-chain atoms per residue are included here; side chains are omitted to keep the record compact.

Sequence. This is the polypeptide sequence — one letter per residue, N-terminus first. Length ranges from a few dozen residues for small domains to over a thousand for large multi-domain proteins.